Protein AF-A0A379TBU9-F1 (afdb_monomer_lite)

Radius of gyration: 17.36 Å; chains: 1; bounding box: 49×40×43 Å

Structure (mmCIF, N/CA/C/O backbone):
data_AF-A0A379TBU9-F1
#
_entry.id   AF-A0A379TBU9-F1
#
loop_
_atom_site.group_PDB
_atom_site.id
_atom_site.type_symbol
_atom_site.label_atom_id
_atom_site.label_alt_id
_atom_site.label_comp_id
_atom_site.label_asym_id
_atom_site.label_entity_id
_atom_site.label_seq_id
_atom_site.pdbx_PDB_ins_code
_atom_site.Cartn_x
_atom_site.Cartn_y
_atom_site.Cartn_z
_atom_site.occupancy
_atom_site.B_iso_or_equiv
_atom_site.auth_seq_id
_atom_site.auth_comp_id
_atom_site.auth_asym_id
_atom_site.auth_atom_id
_atom_site.pdbx_PDB_model_num
ATOM 1 N N . MET A 1 1 ? -0.593 14.645 18.122 1.00 51.34 1 MET A N 1
ATOM 2 C CA . MET A 1 1 ? -1.951 14.603 17.525 1.00 51.34 1 MET A CA 1
ATOM 3 C C . MET A 1 1 ? -2.885 13.636 18.249 1.00 51.34 1 MET A C 1
ATOM 5 O O . MET A 1 1 ? -3.994 14.054 18.540 1.00 51.34 1 MET A O 1
ATOM 9 N N . ALA A 1 2 ? -2.465 12.414 18.607 1.00 57.53 2 ALA A N 1
ATOM 10 C CA . ALA A 1 2 ? -3.324 11.457 19.327 1.00 57.53 2 ALA A CA 1
ATOM 11 C C . ALA A 1 2 ? -3.844 11.955 20.698 1.00 57.53 2 ALA A C 1
ATOM 13 O O . ALA A 1 2 ? -4.948 11.602 21.093 1.00 57.53 2 ALA A O 1
ATOM 14 N N . CYS A 1 3 ? -3.098 12.832 21.383 1.00 60.03 3 CYS A N 1
ATOM 15 C CA . CYS A 1 3 ? -3.487 13.391 22.688 1.00 60.03 3 CYS A CA 1
ATOM 16 C C . CYS A 1 3 ? -4.506 14.547 22.628 1.00 60.03 3 CYS A C 1
ATOM 18 O O . CYS A 1 3 ? -4.866 15.085 23.670 1.00 60.03 3 CYS A O 1
ATOM 20 N N . LEU A 1 4 ? -4.938 14.975 21.436 1.00 67.69 4 LEU A N 1
ATOM 21 C CA . LEU A 1 4 ? -5.969 16.009 21.282 1.00 67.69 4 LEU A CA 1
ATOM 22 C C . LEU A 1 4 ? -7.356 15.356 21.230 1.00 67.69 4 LEU A C 1
ATOM 24 O O . LEU A 1 4 ? -7.469 14.262 20.675 1.00 67.69 4 LEU A O 1
ATOM 28 N N . PRO A 1 5 ? -8.420 15.991 21.750 1.00 72.56 5 PRO A N 1
ATOM 29 C CA . PRO A 1 5 ? -9.768 15.440 21.661 1.00 72.56 5 PRO A CA 1
ATOM 30 C C . PRO A 1 5 ? -10.171 15.269 20.188 1.00 72.56 5 PRO A C 1
ATOM 32 O O . PRO A 1 5 ? -10.258 16.232 19.431 1.00 72.56 5 PRO A O 1
ATOM 35 N N . ASN A 1 6 ? -10.359 14.016 19.776 1.00 79.75 6 ASN A N 1
ATOM 36 C CA . ASN A 1 6 ? -10.743 13.609 18.424 1.00 79.75 6 ASN A CA 1
ATOM 37 C C . ASN A 1 6 ? -11.613 12.344 18.486 1.00 79.75 6 ASN A C 1
ATOM 39 O O . ASN A 1 6 ? -11.540 11.598 19.465 1.00 79.75 6 ASN A O 1
ATOM 43 N N . GLU A 1 7 ? -12.386 12.073 17.437 1.00 79.38 7 GLU A N 1
ATOM 44 C CA . GLU A 1 7 ? -13.196 10.849 17.294 1.00 79.38 7 GLU A CA 1
ATOM 45 C C . GLU A 1 7 ? -12.524 9.793 16.395 1.00 79.38 7 GLU A C 1
ATOM 47 O O . GLU A 1 7 ? -13.179 8.914 15.840 1.00 79.38 7 GLU A O 1
ATOM 52 N N . GLY A 1 8 ? -11.197 9.864 16.267 1.00 80.25 8 GLY A N 1
ATOM 53 C CA . GLY A 1 8 ? -10.396 9.008 15.399 1.00 80.25 8 GLY A CA 1
ATOM 54 C C . GLY A 1 8 ? -9.832 9.764 14.199 1.00 80.25 8 GLY A C 1
ATOM 55 O O . GLY A 1 8 ? -9.609 10.977 14.248 1.00 80.25 8 GLY A O 1
ATOM 56 N N . VAL A 1 9 ? -9.582 9.034 13.114 1.00 81.44 9 VAL A N 1
ATOM 57 C CA . VAL A 1 9 ? -8.949 9.560 11.900 1.00 81.44 9 VAL A CA 1
ATOM 58 C C . VAL A 1 9 ? -9.913 9.439 10.729 1.00 81.44 9 VAL A C 1
ATOM 60 O O . VAL A 1 9 ? -10.198 8.346 10.246 1.00 81.44 9 VAL A O 1
ATOM 63 N N . GLY A 1 10 ? -10.393 10.586 10.244 1.00 78.00 10 GLY A N 1
ATOM 64 C CA . GLY A 1 10 ? -11.309 10.642 9.103 1.00 78.00 10 GLY A CA 1
ATOM 65 C C . GLY A 1 10 ? -10.652 10.341 7.752 1.00 78.00 10 GLY A C 1
ATOM 66 O O . GLY A 1 10 ? -11.352 9.962 6.818 1.00 78.00 10 GLY A O 1
ATOM 67 N N . LEU A 1 11 ? -9.329 10.514 7.637 1.00 83.12 11 LEU A N 1
ATOM 68 C CA . LEU A 1 11 ? -8.578 10.185 6.426 1.00 83.12 11 LEU A CA 1
ATOM 69 C C . LEU A 1 11 ? -7.084 9.978 6.719 1.00 83.12 11 LEU A C 1
ATOM 71 O O . LEU A 1 11 ? -6.324 10.939 6.844 1.00 83.12 11 LEU A O 1
ATOM 75 N N . ALA A 1 12 ? -6.655 8.723 6.784 1.00 84.19 12 ALA A N 1
ATOM 76 C CA . ALA A 1 12 ? -5.253 8.331 6.771 1.00 84.19 12 ALA A CA 1
ATOM 77 C C . ALA A 1 12 ? -4.812 8.069 5.326 1.00 84.19 12 ALA A C 1
ATOM 79 O O . ALA A 1 12 ? -5.459 7.326 4.591 1.00 84.19 12 ALA A O 1
ATOM 80 N N . ARG A 1 13 ? -3.719 8.711 4.918 1.00 85.00 13 ARG A N 1
ATOM 81 C CA . ARG A 1 13 ? -3.183 8.671 3.554 1.00 85.00 13 ARG A CA 1
ATOM 82 C C . ARG A 1 13 ? -2.023 7.677 3.461 1.00 85.00 13 ARG A C 1
ATOM 84 O O . ARG A 1 13 ? -0.990 7.912 4.089 1.00 85.00 13 ARG A O 1
ATOM 91 N N . LEU A 1 14 ? -2.185 6.592 2.693 1.00 85.06 14 LEU A N 1
ATOM 92 C CA . LEU A 1 14 ? -1.133 5.580 2.481 1.00 85.06 14 LEU A CA 1
ATOM 93 C C . LEU A 1 14 ? 0.083 6.120 1.735 1.00 85.06 14 LEU A C 1
ATOM 95 O O . LEU A 1 14 ? 1.180 5.586 1.875 1.00 85.06 14 LEU A O 1
ATOM 99 N N . GLU A 1 15 ? -0.097 7.193 0.972 1.00 84.50 15 GLU A N 1
ATOM 100 C CA . GLU A 1 15 ? 0.939 7.780 0.130 1.00 84.50 15 GLU A CA 1
ATOM 101 C C . GLU A 1 15 ? 2.175 8.177 0.950 1.00 84.50 15 GLU A C 1
ATOM 103 O O . GLU A 1 15 ? 3.305 8.047 0.486 1.00 84.50 15 GLU A O 1
ATOM 108 N N . PHE A 1 16 ? 1.986 8.601 2.204 1.00 84.94 16 PHE A N 1
ATOM 109 C CA . PHE A 1 16 ? 3.104 8.922 3.090 1.00 84.94 16 PHE A CA 1
ATOM 110 C C . PHE A 1 16 ? 3.932 7.684 3.457 1.00 84.94 16 PHE A C 1
ATOM 112 O O . PHE A 1 16 ? 5.159 7.755 3.449 1.00 84.94 16 PHE A O 1
ATOM 119 N N . ILE A 1 17 ? 3.273 6.557 3.744 1.00 87.12 17 ILE A N 1
ATOM 120 C CA . ILE A 1 17 ? 3.940 5.296 4.097 1.00 87.12 17 ILE A CA 1
ATOM 121 C C . ILE A 1 17 ? 4.759 4.813 2.900 1.00 87.12 17 ILE A C 1
ATOM 123 O O . ILE A 1 17 ? 5.942 4.516 3.039 1.00 87.12 17 ILE A O 1
ATOM 127 N N . ILE A 1 18 ? 4.167 4.824 1.706 1.00 87.44 18 ILE A N 1
ATOM 128 C CA . ILE A 1 18 ? 4.850 4.381 0.488 1.00 87.44 18 ILE A CA 1
ATOM 129 C C . ILE A 1 18 ? 6.035 5.300 0.163 1.00 87.44 18 ILE A C 1
ATOM 131 O O . ILE A 1 18 ? 7.133 4.803 -0.046 1.00 87.44 18 ILE A O 1
ATOM 135 N N . ASN A 1 19 ? 5.872 6.626 0.204 1.00 86.06 19 ASN A N 1
ATOM 136 C CA . ASN A 1 19 ? 6.964 7.552 -0.124 1.00 86.06 19 ASN A CA 1
ATOM 137 C C . ASN A 1 19 ? 8.108 7.551 0.897 1.00 86.06 19 ASN A C 1
ATOM 139 O O . ASN A 1 19 ? 9.255 7.779 0.525 1.00 86.06 19 ASN A O 1
ATOM 143 N N . ARG A 1 20 ? 7.813 7.383 2.193 1.00 86.06 20 ARG A N 1
ATOM 144 C CA . ARG A 1 20 ? 8.815 7.554 3.261 1.00 86.06 20 ARG A CA 1
ATOM 145 C C . ARG A 1 20 ? 9.380 6.255 3.806 1.00 86.06 20 ARG A C 1
ATOM 147 O O . ARG A 1 20 ? 10.537 6.254 4.205 1.00 86.06 20 ARG A O 1
ATOM 154 N N . MET A 1 21 ? 8.578 5.196 3.879 1.00 86.56 21 MET A N 1
ATOM 155 C CA . MET A 1 21 ? 8.998 3.921 4.474 1.00 86.56 21 MET A CA 1
ATOM 156 C C . MET A 1 21 ? 9.416 2.898 3.420 1.00 86.56 21 MET A C 1
ATOM 158 O O . MET A 1 21 ? 10.243 2.044 3.719 1.00 86.56 21 MET A O 1
ATOM 162 N N . ILE A 1 22 ? 8.849 2.978 2.211 1.00 90.75 22 ILE A N 1
ATOM 163 C CA . ILE A 1 22 ? 9.101 2.003 1.143 1.00 90.75 22 ILE A CA 1
ATOM 164 C C . ILE A 1 22 ? 10.008 2.592 0.067 1.00 90.75 22 ILE A C 1
ATOM 166 O O . ILE A 1 22 ? 11.020 1.989 -0.240 1.00 90.75 22 ILE A O 1
ATOM 170 N N . GLY A 1 23 ? 9.664 3.742 -0.516 1.00 89.44 23 GLY A N 1
ATOM 171 C CA . GLY A 1 23 ? 10.488 4.471 -1.492 1.00 89.44 23 GLY A CA 1
ATOM 172 C C . GLY A 1 23 ? 10.697 3.789 -2.854 1.00 89.44 23 GLY A C 1
ATOM 173 O O . GLY A 1 23 ? 11.309 4.384 -3.737 1.00 89.44 23 GLY A O 1
ATOM 174 N N . VAL A 1 24 ? 10.172 2.578 -3.049 1.00 91.19 24 VAL A N 1
ATOM 175 C CA . VAL A 1 24 ? 10.338 1.759 -4.260 1.00 91.19 24 VAL A CA 1
ATOM 176 C C 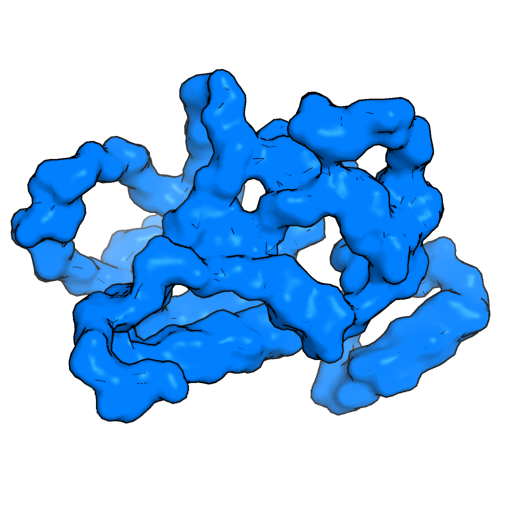. VAL A 1 24 ? 8.985 1.508 -4.921 1.00 91.19 24 VAL A C 1
ATOM 178 O O . VAL A 1 24 ? 7.969 1.315 -4.245 1.00 91.19 24 VAL A O 1
ATOM 181 N N . HIS A 1 25 ? 8.965 1.487 -6.254 1.00 91.75 25 HIS A N 1
ATOM 182 C CA . HIS A 1 25 ? 7.769 1.159 -7.017 1.00 91.75 25 HIS A CA 1
ATOM 183 C C . HIS A 1 25 ? 7.348 -0.312 -6.790 1.00 91.75 25 HIS A C 1
ATOM 185 O O . HIS A 1 25 ? 8.174 -1.213 -6.947 1.00 91.75 25 HIS A O 1
ATOM 191 N N . PRO A 1 26 ? 6.069 -0.617 -6.486 1.00 90.19 26 PRO A N 1
ATOM 192 C CA . PRO A 1 26 ? 5.645 -1.981 -6.149 1.00 90.19 26 PRO A CA 1
ATOM 193 C C . PRO A 1 26 ? 5.853 -2.987 -7.289 1.00 90.19 26 PRO A C 1
ATOM 195 O O . PRO A 1 26 ? 6.146 -4.147 -7.021 1.00 90.19 26 PRO A O 1
ATOM 198 N N . ARG A 1 27 ? 5.768 -2.563 -8.561 1.00 89.56 27 ARG A N 1
ATOM 199 C CA . ARG A 1 27 ? 6.120 -3.451 -9.687 1.00 89.56 27 ARG A CA 1
ATOM 200 C C . ARG A 1 27 ? 7.606 -3.777 -9.750 1.00 89.56 27 ARG A C 1
ATOM 202 O O . ARG A 1 27 ? 7.935 -4.906 -10.069 1.00 89.56 27 ARG A O 1
ATOM 209 N N . ALA A 1 28 ? 8.486 -2.837 -9.398 1.00 90.31 28 ALA A N 1
ATOM 210 C CA . ALA A 1 28 ? 9.923 -3.104 -9.371 1.00 90.31 28 ALA A CA 1
ATOM 211 C C . ALA A 1 28 ? 10.272 -4.172 -8.321 1.00 90.31 28 ALA A C 1
ATOM 213 O O . ALA A 1 28 ? 11.190 -4.955 -8.525 1.00 90.31 28 ALA A O 1
ATOM 214 N N . LEU A 1 29 ? 9.506 -4.235 -7.225 1.00 90.75 29 LEU A N 1
ATOM 215 C CA . LEU A 1 29 ? 9.632 -5.285 -6.210 1.00 90.75 29 LEU A CA 1
ATOM 216 C C . LEU A 1 29 ? 9.061 -6.631 -6.677 1.00 90.75 29 LEU A C 1
ATOM 218 O O . LEU A 1 29 ? 9.620 -7.671 -6.349 1.00 90.75 29 LEU A O 1
ATOM 222 N N . LEU A 1 30 ? 7.951 -6.630 -7.422 1.00 89.88 30 LEU A N 1
ATOM 223 C CA . LEU A 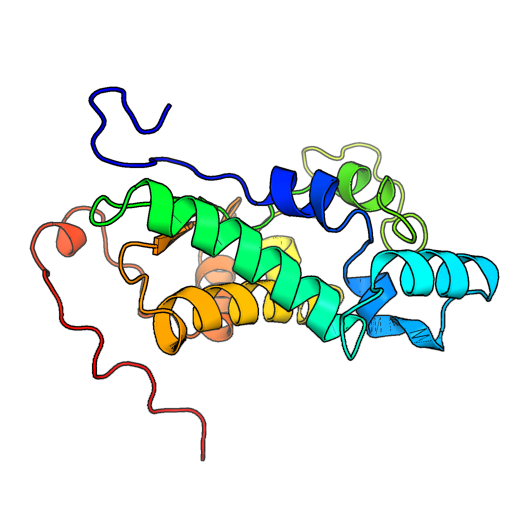1 30 ? 7.365 -7.860 -7.972 1.00 89.88 30 LEU A CA 1
ATOM 224 C C . LEU A 1 30 ? 8.239 -8.471 -9.073 1.00 89.88 30 LEU A C 1
ATOM 226 O O . LEU A 1 30 ? 8.399 -9.684 -9.123 1.00 89.88 30 LEU A O 1
ATOM 230 N N . GLU A 1 31 ? 8.823 -7.627 -9.918 1.00 91.06 31 GLU A N 1
ATOM 231 C CA . GLU A 1 31 ? 9.708 -8.004 -11.024 1.00 91.06 31 GLU A CA 1
ATOM 232 C C . GLU A 1 31 ? 11.187 -7.878 -10.607 1.00 91.06 31 GLU A C 1
ATOM 234 O O . GLU A 1 31 ? 12.038 -7.529 -11.421 1.00 91.06 31 GLU A O 1
ATOM 239 N N . PHE A 1 32 ? 11.510 -8.101 -9.326 1.00 90.56 32 PHE A N 1
ATOM 240 C CA . PHE A 1 32 ? 12.843 -7.846 -8.757 1.00 90.56 32 PHE A CA 1
ATOM 241 C C . PHE A 1 32 ? 13.979 -8.530 -9.538 1.00 90.56 32 PHE A C 1
ATOM 243 O O . PHE A 1 32 ? 15.009 -7.908 -9.812 1.00 90.56 32 PHE A O 1
ATOM 250 N N . ASP A 1 33 ? 13.773 -9.781 -9.952 1.00 90.00 33 ASP A N 1
ATOM 251 C CA . ASP A 1 33 ? 14.771 -10.561 -10.693 1.00 90.00 33 ASP A CA 1
ATOM 252 C C . ASP A 1 33 ? 15.032 -10.014 -12.111 1.00 90.00 33 ASP A C 1
ATOM 254 O O . ASP A 1 33 ? 16.125 -10.200 -12.643 1.00 90.00 33 ASP A O 1
ATOM 258 N N . ASP A 1 34 ? 14.081 -9.260 -12.678 1.00 90.75 34 ASP A N 1
ATOM 259 C CA . ASP A 1 34 ? 14.164 -8.629 -14.006 1.00 90.75 34 ASP A CA 1
ATOM 260 C C . ASP A 1 34 ? 14.692 -7.179 -13.963 1.00 90.75 34 ASP A C 1
ATOM 262 O O . ASP A 1 34 ? 14.715 -6.476 -14.987 1.00 90.75 34 ASP A O 1
ATOM 266 N N . GLN A 1 35 ? 15.071 -6.690 -12.777 1.00 90.56 35 GLN A N 1
ATOM 267 C CA . GLN A 1 35 ? 15.691 -5.376 -12.611 1.00 90.56 35 GLN A CA 1
ATOM 268 C C . GLN A 1 35 ? 17.191 -5.412 -12.923 1.00 90.56 35 GLN A C 1
ATOM 270 O O . GLN A 1 35 ? 17.847 -6.451 -12.862 1.00 90.56 35 GLN A O 1
ATOM 275 N N . ASP A 1 36 ? 17.755 -4.252 -13.248 1.00 92.00 36 ASP A N 1
ATOM 276 C CA . ASP A 1 36 ? 19.192 -4.097 -13.436 1.00 92.00 36 ASP A CA 1
ATOM 277 C C . ASP A 1 36 ? 19.960 -4.302 -12.122 1.00 92.00 36 ASP A C 1
ATOM 279 O O . ASP A 1 36 ? 19.443 -4.108 -11.021 1.00 92.00 36 ASP A O 1
ATOM 283 N N . ALA A 1 37 ? 21.233 -4.683 -12.233 1.00 92.31 37 ALA A N 1
ATOM 284 C CA . ALA A 1 37 ? 22.047 -5.019 -11.068 1.00 92.31 37 ALA A CA 1
ATOM 285 C C . ALA A 1 37 ? 22.203 -3.849 -10.077 1.00 92.31 37 ALA A C 1
ATOM 287 O O . ALA A 1 37 ? 22.330 -4.095 -8.878 1.00 92.31 37 ALA A O 1
ATOM 288 N N . ALA A 1 38 ? 22.192 -2.597 -10.552 1.00 91.81 38 ALA A N 1
ATOM 289 C CA . ALA A 1 38 ? 22.273 -1.431 -9.676 1.00 91.81 38 ALA A CA 1
ATOM 290 C C . ALA A 1 38 ? 20.979 -1.277 -8.865 1.00 91.81 38 ALA A C 1
ATOM 292 O O . ALA A 1 38 ? 21.034 -1.277 -7.636 1.00 91.81 38 ALA A O 1
ATOM 293 N N . LEU A 1 39 ? 19.821 -1.286 -9.532 1.00 90.75 39 LEU A N 1
ATOM 294 C CA . LEU A 1 39 ? 18.517 -1.228 -8.870 1.00 90.75 39 LEU A CA 1
ATOM 295 C C . LEU A 1 39 ? 18.275 -2.410 -7.922 1.00 90.75 39 LEU A C 1
ATOM 297 O O . LEU A 1 39 ? 17.747 -2.225 -6.826 1.00 90.75 39 LEU A O 1
ATOM 301 N N . GLN A 1 40 ? 18.693 -3.623 -8.294 1.00 92.06 40 GLN A N 1
ATOM 302 C CA . GLN A 1 40 ? 18.616 -4.777 -7.397 1.00 92.06 40 GLN A CA 1
ATOM 303 C C . GLN A 1 40 ? 19.415 -4.555 -6.112 1.00 92.06 40 GLN A C 1
ATOM 305 O O . GLN A 1 40 ? 18.959 -4.941 -5.037 1.00 92.06 40 GLN A O 1
ATOM 310 N N . ASN A 1 41 ? 20.602 -3.953 -6.203 1.00 93.00 41 ASN A N 1
ATOM 311 C CA . ASN A 1 41 ? 21.421 -3.664 -5.029 1.00 93.00 41 ASN A CA 1
ATOM 312 C C . ASN A 1 41 ? 20.774 -2.593 -4.146 1.00 93.00 41 ASN A C 1
ATOM 314 O O . ASN A 1 41 ? 20.696 -2.796 -2.936 1.00 93.00 41 ASN A O 1
ATOM 318 N N . ASP A 1 42 ? 20.234 -1.525 -4.737 1.00 92.00 42 ASP A N 1
ATOM 319 C CA . ASP A 1 42 ? 19.508 -0.489 -3.994 1.00 92.00 42 ASP A CA 1
ATOM 320 C C . ASP A 1 42 ? 18.302 -1.081 -3.252 1.00 92.00 42 ASP A C 1
ATOM 322 O O . ASP A 1 42 ? 18.130 -0.872 -2.049 1.00 92.00 42 ASP A O 1
ATOM 326 N N . ILE A 1 43 ? 17.500 -1.903 -3.937 1.00 91.12 43 ILE A N 1
ATOM 327 C CA . ILE A 1 43 ? 16.353 -2.584 -3.328 1.00 91.12 43 ILE A CA 1
ATOM 328 C C . ILE A 1 43 ? 16.814 -3.533 -2.215 1.00 91.12 43 ILE A C 1
ATOM 330 O O . ILE A 1 43 ? 16.218 -3.503 -1.140 1.00 91.12 43 ILE A O 1
ATOM 334 N N . ARG A 1 44 ? 17.874 -4.334 -2.425 1.00 92.00 44 ARG A N 1
ATOM 335 C CA . ARG A 1 44 ? 18.436 -5.246 -1.404 1.00 92.00 44 ARG A CA 1
ATOM 336 C C . ARG A 1 44 ? 18.847 -4.506 -0.139 1.00 92.00 44 ARG A C 1
ATOM 338 O O . ARG A 1 44 ? 18.576 -4.990 0.957 1.00 92.00 44 ARG A O 1
ATOM 345 N N . GLU A 1 45 ? 19.478 -3.346 -0.286 1.00 92.19 45 GLU A N 1
ATOM 346 C CA . GLU A 1 45 ? 19.860 -2.498 0.841 1.00 92.19 45 GLU A CA 1
ATOM 347 C C . GLU A 1 45 ? 18.631 -1.989 1.605 1.00 92.19 45 GLU A C 1
ATOM 349 O O . GLU A 1 45 ? 18.609 -2.037 2.837 1.00 92.19 45 GLU A O 1
ATOM 354 N N . MET A 1 46 ? 17.581 -1.571 0.893 1.00 89.12 46 MET A N 1
ATOM 355 C CA . MET A 1 46 ? 16.340 -1.077 1.498 1.00 89.12 46 MET A CA 1
ATOM 356 C C . MET A 1 46 ? 15.514 -2.175 2.180 1.00 89.12 46 MET A C 1
ATOM 358 O O . MET A 1 46 ? 14.915 -1.931 3.230 1.00 89.12 46 MET A O 1
ATOM 362 N N . MET A 1 47 ? 15.492 -3.384 1.614 1.00 92.31 47 MET A N 1
ATOM 363 C CA . MET A 1 47 ? 14.729 -4.519 2.144 1.00 92.31 47 MET A CA 1
ATOM 364 C C . MET A 1 47 ? 15.467 -5.319 3.225 1.00 92.31 47 MET A C 1
ATOM 366 O O . MET A 1 47 ? 14.986 -6.376 3.632 1.00 92.31 47 MET A O 1
ATOM 370 N N . LYS A 1 48 ? 16.627 -4.852 3.706 1.00 91.56 48 LYS A N 1
ATOM 371 C CA . LYS A 1 48 ? 17.362 -5.518 4.791 1.00 91.56 48 LYS A CA 1
ATOM 372 C C . LYS A 1 48 ? 16.446 -5.799 5.985 1.00 91.56 48 LYS A C 1
ATOM 374 O O . LYS A 1 48 ? 15.805 -4.895 6.518 1.00 91.56 48 LYS A O 1
ATOM 379 N N . GLY A 1 49 ? 16.425 -7.059 6.417 1.00 89.88 49 GLY A N 1
ATOM 380 C CA . GLY A 1 49 ? 15.559 -7.538 7.500 1.00 89.88 49 GLY A CA 1
ATOM 381 C C . GLY A 1 49 ? 14.2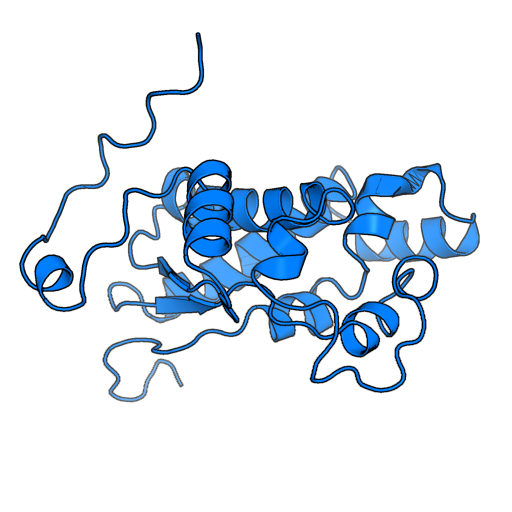13 -8.110 7.044 1.00 89.88 49 GLY A C 1
ATOM 382 O O . GLY A 1 49 ? 13.437 -8.521 7.899 1.00 89.88 49 GLY A O 1
ATOM 383 N N . PHE A 1 50 ? 13.950 -8.168 5.736 1.00 91.38 50 PHE A N 1
ATOM 384 C CA . PHE A 1 50 ? 12.780 -8.829 5.158 1.00 91.38 50 PHE A CA 1
ATOM 385 C C . PHE A 1 50 ? 13.198 -9.997 4.261 1.00 91.38 50 PHE A C 1
ATOM 387 O O . PHE A 1 50 ? 14.200 -9.921 3.552 1.00 91.38 50 PHE A O 1
ATOM 394 N N . ASP A 1 51 ? 12.394 -11.061 4.260 1.00 89.12 51 ASP A N 1
ATOM 395 C CA . ASP A 1 51 ? 12.713 -12.310 3.554 1.00 89.12 51 ASP A CA 1
ATOM 396 C C . ASP A 1 51 ? 12.559 -12.209 2.029 1.00 89.12 51 ASP A C 1
ATOM 398 O O . ASP A 1 51 ? 13.167 -12.971 1.280 1.00 89.12 51 ASP A O 1
ATOM 402 N N . SER A 1 52 ? 11.728 -11.282 1.545 1.00 92.12 52 SER A N 1
ATOM 403 C CA . SER A 1 52 ? 11.491 -11.081 0.112 1.00 92.12 52 SER A CA 1
ATOM 404 C C . SER A 1 52 ? 11.098 -9.633 -0.210 1.00 92.12 52 SER A C 1
ATOM 406 O O . SER A 1 52 ? 10.581 -8.937 0.667 1.00 92.12 52 SER A O 1
ATOM 408 N N . PRO A 1 53 ? 11.272 -9.170 -1.466 1.00 91.50 53 PRO A N 1
ATOM 409 C CA . PRO A 1 53 ? 10.816 -7.843 -1.897 1.00 91.50 53 PRO A CA 1
ATOM 410 C C . PRO A 1 53 ? 9.311 -7.625 -1.679 1.00 91.50 53 PRO A C 1
ATOM 412 O O . PRO A 1 53 ? 8.869 -6.533 -1.318 1.00 91.50 53 PRO A O 1
ATOM 415 N N . ARG A 1 54 ? 8.515 -8.690 -1.847 1.00 91.94 54 ARG A N 1
ATOM 416 C CA . ARG A 1 54 ? 7.080 -8.688 -1.545 1.00 91.94 54 ARG A CA 1
ATOM 417 C C . ARG A 1 54 ? 6.821 -8.476 -0.055 1.00 91.94 54 ARG A C 1
ATOM 419 O O . ARG A 1 54 ? 6.019 -7.613 0.300 1.00 91.94 54 ARG A O 1
ATOM 426 N N . GLU A 1 55 ? 7.497 -9.243 0.800 1.00 92.81 55 GLU A N 1
ATOM 427 C CA . GLU A 1 55 ? 7.337 -9.145 2.255 1.00 92.81 55 GLU A CA 1
ATOM 428 C C . GLU A 1 55 ? 7.818 -7.793 2.783 1.00 92.81 55 GLU A C 1
ATOM 430 O O . GLU A 1 55 ? 7.197 -7.230 3.677 1.00 92.81 55 GLU A O 1
ATOM 435 N N . PHE A 1 56 ? 8.852 -7.209 2.176 1.00 93.81 56 PHE A N 1
ATOM 436 C CA . PHE A 1 56 ? 9.264 -5.837 2.457 1.00 93.81 56 PHE A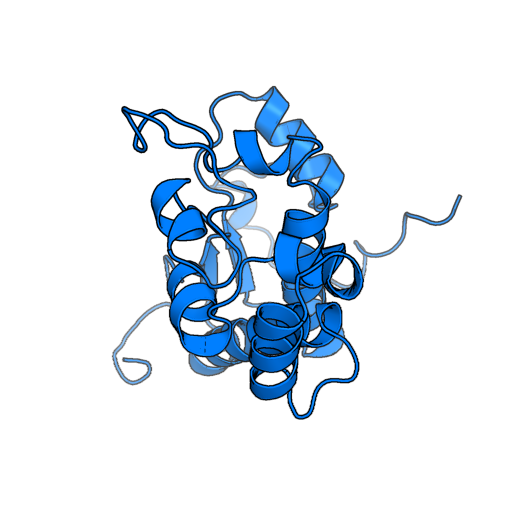 CA 1
ATOM 437 C C . PHE A 1 56 ? 8.122 -4.840 2.233 1.00 93.81 56 PHE A C 1
ATOM 439 O O . PHE A 1 56 ? 7.810 -4.046 3.121 1.00 93.81 56 PHE A O 1
ATOM 446 N N . TYR A 1 57 ? 7.448 -4.906 1.082 1.00 93.56 57 TYR A N 1
ATOM 447 C CA . TYR A 1 57 ? 6.340 -4.001 0.780 1.00 93.56 57 TYR A CA 1
ATOM 448 C C . TYR A 1 57 ? 5.150 -4.202 1.728 1.00 93.56 57 TYR A C 1
ATOM 450 O O . TYR A 1 57 ? 4.664 -3.251 2.347 1.00 93.56 57 TYR A O 1
ATOM 458 N N . VAL A 1 58 ? 4.689 -5.449 1.865 1.00 92.88 58 VAL A N 1
ATOM 459 C CA . VAL A 1 58 ? 3.527 -5.804 2.693 1.00 92.88 58 VAL A CA 1
ATOM 460 C C . VAL A 1 58 ? 3.810 -5.534 4.169 1.00 92.88 58 VAL A C 1
ATOM 462 O O . VAL A 1 58 ? 2.967 -4.955 4.855 1.00 92.88 58 VAL A O 1
ATOM 465 N N . GLY A 1 59 ? 4.994 -5.898 4.657 1.00 93.75 59 GLY A N 1
ATOM 466 C CA . GLY A 1 59 ? 5.427 -5.699 6.035 1.00 93.75 59 GLY A CA 1
ATOM 467 C C . GLY A 1 59 ? 5.500 -4.221 6.404 1.00 93.75 59 GLY A C 1
ATOM 468 O O . GLY A 1 59 ? 4.865 -3.805 7.371 1.00 93.75 59 GLY A O 1
ATOM 469 N N . ARG A 1 60 ? 6.157 -3.387 5.586 1.00 93.56 60 ARG A N 1
ATOM 470 C CA . ARG A 1 60 ? 6.221 -1.932 5.822 1.00 93.56 60 ARG A CA 1
ATOM 471 C C . ARG A 1 60 ? 4.853 -1.256 5.782 1.00 93.56 60 ARG A C 1
ATOM 473 O O . ARG A 1 60 ? 4.577 -0.387 6.612 1.00 93.56 60 ARG A O 1
ATOM 480 N N . LEU A 1 61 ? 3.977 -1.655 4.856 1.00 92.06 61 LEU A N 1
ATOM 481 C CA . LEU A 1 61 ? 2.594 -1.168 4.844 1.00 92.06 61 LEU A CA 1
ATOM 482 C C . LEU A 1 61 ? 1.839 -1.589 6.106 1.00 92.06 61 LEU A C 1
ATOM 484 O O . LEU A 1 61 ? 1.159 -0.762 6.712 1.00 92.06 61 LEU A O 1
ATOM 488 N N . THR A 1 62 ? 1.979 -2.851 6.512 1.00 93.25 62 THR A N 1
ATOM 489 C CA . THR A 1 62 ? 1.357 -3.400 7.724 1.00 93.25 62 THR A CA 1
ATOM 490 C C . THR A 1 62 ? 1.808 -2.609 8.950 1.00 93.25 62 THR A C 1
ATOM 492 O O . THR A 1 62 ? 0.961 -2.137 9.701 1.00 93.25 62 THR A O 1
ATOM 495 N N . GLU A 1 63 ? 3.112 -2.371 9.113 1.00 92.31 63 GLU A N 1
ATOM 496 C CA . GLU A 1 63 ? 3.681 -1.566 10.202 1.00 92.31 63 GLU A CA 1
ATOM 497 C C . GLU A 1 63 ? 3.097 -0.148 10.235 1.00 92.31 63 GLU A C 1
ATOM 499 O O . GLU A 1 63 ? 2.644 0.321 11.284 1.00 92.31 63 GLU A O 1
ATOM 504 N N . GLY A 1 64 ? 3.075 0.537 9.089 1.00 91.31 64 GLY A N 1
ATOM 505 C CA . GLY A 1 64 ? 2.572 1.906 8.996 1.00 91.31 64 GLY A CA 1
ATOM 506 C C . GLY A 1 64 ? 1.076 2.006 9.306 1.00 91.31 64 GLY A C 1
ATOM 507 O O . GLY A 1 64 ? 0.651 2.867 10.081 1.00 91.31 64 GLY A O 1
ATOM 508 N N . ILE A 1 65 ? 0.271 1.097 8.751 1.00 90.38 65 ILE A N 1
ATOM 509 C CA . ILE A 1 65 ? -1.180 1.050 8.971 1.00 90.38 65 ILE A CA 1
ATOM 510 C C . ILE A 1 65 ? -1.495 0.643 10.415 1.00 90.38 65 ILE A C 1
ATOM 512 O O . ILE A 1 65 ? -2.347 1.267 11.047 1.00 90.38 65 ILE A O 1
ATOM 516 N N . ALA A 1 66 ? -0.790 -0.346 10.967 1.00 91.94 66 ALA A N 1
ATOM 517 C CA . ALA A 1 66 ? -0.971 -0.789 12.344 1.00 91.94 66 ALA A CA 1
ATOM 518 C C . ALA A 1 66 ? -0.595 0.299 13.349 1.00 91.94 66 ALA A C 1
ATOM 520 O O . ALA A 1 66 ? -1.333 0.523 14.304 1.00 91.94 66 ALA A O 1
ATOM 521 N N . THR A 1 67 ? 0.497 1.029 13.111 1.00 91.44 67 THR A N 1
ATOM 522 C CA . THR A 1 67 ? 0.902 2.158 13.962 1.00 91.44 67 THR A CA 1
ATOM 523 C C . THR A 1 67 ? -0.193 3.222 14.013 1.00 91.44 67 THR A C 1
ATOM 525 O O . THR A 1 67 ? -0.543 3.710 15.089 1.00 91.44 67 THR A O 1
ATOM 528 N N . LEU A 1 68 ? -0.787 3.552 12.860 1.00 87.75 68 LEU A N 1
ATOM 529 C CA . LEU A 1 68 ? -1.909 4.490 12.788 1.00 87.75 68 LEU A CA 1
ATOM 530 C C . LEU A 1 68 ? -3.167 3.933 13.468 1.00 87.75 68 LEU A C 1
ATOM 532 O O . LEU A 1 68 ? -3.811 4.650 14.230 1.00 87.75 68 LEU A O 1
ATOM 536 N N . GLY A 1 69 ? -3.511 2.668 13.226 1.00 87.75 69 GLY A N 1
ATOM 537 C CA . GLY A 1 69 ? -4.675 2.015 13.826 1.00 87.75 69 GLY A CA 1
ATOM 538 C C . GLY A 1 69 ? -4.588 1.921 15.350 1.00 87.75 69 GLY A C 1
ATOM 539 O O . GLY A 1 69 ? -5.549 2.258 16.043 1.00 87.75 69 GLY A O 1
ATOM 540 N N . ALA A 1 70 ? -3.424 1.529 15.869 1.00 89.75 70 ALA A N 1
ATOM 541 C CA . ALA A 1 70 ? -3.160 1.377 17.295 1.00 89.75 70 ALA A CA 1
ATOM 542 C C . ALA A 1 70 ? -3.146 2.724 18.031 1.00 89.75 70 ALA A C 1
ATOM 544 O O . ALA A 1 70 ? -3.699 2.828 19.123 1.00 89.75 70 ALA A O 1
ATOM 545 N N . ALA A 1 71 ? -2.584 3.776 17.424 1.00 88.00 71 ALA A N 1
ATOM 546 C CA . ALA A 1 71 ? -2.497 5.101 18.044 1.00 88.00 71 ALA A CA 1
ATOM 547 C C . ALA A 1 71 ? -3.865 5.729 18.364 1.00 88.00 71 ALA A C 1
ATOM 549 O O . ALA A 1 71 ? -3.959 6.583 19.246 1.00 88.00 71 ALA A O 1
ATOM 550 N N . PHE A 1 72 ? -4.915 5.325 17.647 1.00 85.69 72 PHE A N 1
ATOM 551 C CA . PHE A 1 72 ? -6.274 5.827 17.838 1.00 85.69 72 PHE A CA 1
ATOM 552 C C . PHE A 1 72 ? -7.242 4.755 18.339 1.00 85.69 72 PHE A C 1
ATOM 554 O O . PHE A 1 72 ? -8.428 5.041 18.456 1.00 85.69 72 PHE A O 1
ATOM 561 N N . TYR A 1 73 ? -6.775 3.549 18.669 1.00 86.25 73 TYR A N 1
ATOM 562 C CA . TYR A 1 73 ? -7.639 2.469 19.139 1.00 86.25 73 TYR A CA 1
ATOM 563 C C . TYR A 1 73 ? -8.385 2.863 20.434 1.00 86.25 73 TYR A C 1
ATOM 565 O O . TYR A 1 73 ? -7.772 3.445 21.331 1.00 86.25 73 TYR A O 1
ATOM 573 N N . PRO A 1 74 ? -9.697 2.571 20.574 1.00 87.94 74 PRO A N 1
ATOM 574 C CA . PRO A 1 74 ? -10.585 1.848 19.649 1.00 87.94 74 PRO A CA 1
ATOM 575 C C . PRO A 1 74 ? -11.331 2.748 18.641 1.00 87.94 74 PRO A C 1
ATOM 577 O O . PRO A 1 74 ? -12.267 2.301 17.982 1.00 87.94 74 PRO A O 1
ATOM 580 N N . LYS A 1 75 ? -10.968 4.029 18.524 1.00 87.69 75 LYS A N 1
ATOM 581 C CA . LYS A 1 75 ? -11.622 4.981 17.617 1.00 87.69 75 LYS A CA 1
ATOM 582 C C . LYS A 1 75 ? -11.351 4.621 16.161 1.00 87.69 75 LYS A C 1
ATOM 584 O O . LYS A 1 75 ? -10.314 4.052 15.816 1.00 87.69 75 LYS A O 1
ATOM 589 N N . ARG A 1 76 ? -12.298 4.986 15.301 1.00 87.44 76 ARG A N 1
ATOM 590 C CA . ARG A 1 76 ? -12.308 4.602 13.888 1.00 87.44 76 ARG A CA 1
ATOM 591 C C . ARG A 1 76 ? -11.175 5.278 13.116 1.00 87.44 76 ARG A C 1
ATOM 593 O O . ARG A 1 76 ? -10.945 6.479 13.267 1.00 87.44 76 ARG A O 1
ATOM 600 N N . VAL A 1 77 ? -10.492 4.518 12.264 1.00 87.81 77 VAL A N 1
ATOM 601 C CA . VAL A 1 77 ? -9.407 5.004 11.402 1.00 87.81 77 VAL A CA 1
ATOM 602 C C . VAL A 1 77 ? -9.728 4.629 9.963 1.00 87.81 77 VAL A C 1
ATOM 604 O O . VAL A 1 77 ? -9.674 3.461 9.590 1.00 87.81 77 VAL A O 1
ATOM 607 N N . ILE A 1 78 ? -10.061 5.625 9.144 1.00 86.81 78 ILE A N 1
ATOM 608 C CA . ILE A 1 78 ? -10.354 5.418 7.725 1.00 86.81 78 ILE A CA 1
ATOM 609 C C . ILE A 1 78 ? -9.060 5.566 6.935 1.00 86.81 78 ILE A C 1
ATOM 611 O O . ILE A 1 78 ? -8.513 6.660 6.807 1.00 86.81 78 ILE A O 1
ATOM 615 N N . VAL A 1 79 ? -8.585 4.460 6.386 1.00 86.00 79 VAL A N 1
ATOM 616 C CA . VAL A 1 79 ? -7.360 4.352 5.607 1.00 86.00 79 VAL A CA 1
ATOM 617 C C . VAL A 1 79 ? -7.700 4.401 4.125 1.00 86.00 79 VAL A C 1
ATOM 619 O O . VAL A 1 79 ? -8.357 3.513 3.586 1.00 86.00 79 VAL A O 1
ATOM 622 N N . ARG A 1 80 ? -7.256 5.454 3.443 1.00 87.88 80 ARG A N 1
ATOM 623 C CA . ARG A 1 80 ? -7.398 5.571 1.995 1.00 87.88 80 ARG A CA 1
ATOM 624 C C . ARG A 1 80 ? -6.261 4.825 1.311 1.00 87.88 80 ARG A C 1
ATOM 626 O O . ARG A 1 80 ? -5.100 5.103 1.604 1.00 87.88 80 ARG A O 1
ATOM 633 N N . LEU A 1 81 ? -6.611 3.917 0.400 1.00 83.00 81 LEU A N 1
ATOM 634 C CA . LEU A 1 81 ? -5.640 3.218 -0.448 1.00 83.00 81 LEU A CA 1
ATOM 635 C C . LEU A 1 81 ? -4.902 4.191 -1.376 1.00 83.00 81 LEU A C 1
ATOM 637 O O . LEU A 1 81 ? -5.297 5.354 -1.497 1.00 83.00 81 LEU A O 1
ATOM 641 N N . SER A 1 82 ? -3.826 3.721 -2.007 1.00 77.62 82 SER A N 1
ATOM 642 C CA . SER A 1 82 ? -2.931 4.559 -2.811 1.00 77.62 82 SER A CA 1
ATOM 643 C C . SER A 1 82 ? -3.662 5.354 -3.914 1.00 77.62 82 SER A C 1
ATOM 645 O O . SER A 1 82 ? -4.123 4.807 -4.914 1.00 77.62 82 SER A O 1
ATOM 647 N N . ASP A 1 83 ? -3.761 6.679 -3.769 1.00 78.19 83 ASP A N 1
ATOM 648 C CA . ASP A 1 83 ? -4.274 7.589 -4.811 1.00 78.19 83 ASP A CA 1
ATOM 649 C C . ASP A 1 83 ? -3.130 8.328 -5.517 1.00 78.19 83 ASP A C 1
ATOM 651 O O . ASP A 1 83 ? -3.211 9.525 -5.807 1.00 78.19 83 ASP A O 1
ATOM 655 N N . PHE A 1 84 ? -2.030 7.618 -5.746 1.00 75.69 84 PHE A N 1
ATOM 656 C CA . PHE A 1 84 ? -0.884 8.177 -6.438 1.00 75.69 84 PHE A CA 1
ATOM 657 C C . PHE A 1 84 ? -1.197 8.442 -7.905 1.00 75.69 84 PHE A C 1
ATOM 659 O O . PHE A 1 84 ? -1.853 7.655 -8.597 1.00 75.69 84 PHE A O 1
ATOM 666 N N . LYS A 1 85 ? -0.678 9.567 -8.379 1.00 75.56 85 LYS A N 1
ATOM 667 C CA . LYS A 1 85 ? -0.603 9.891 -9.798 1.00 75.56 85 LYS A CA 1
ATOM 668 C C . LYS A 1 85 ? 0.595 9.180 -10.429 1.00 75.56 85 LYS A C 1
ATOM 670 O O . LYS A 1 85 ? 1.575 8.881 -9.749 1.00 75.56 85 LYS A O 1
ATOM 675 N N . SER A 1 86 ? 0.548 8.985 -11.743 1.00 75.75 86 SER A N 1
ATOM 676 C CA . SER A 1 86 ? 1.611 8.327 -12.514 1.00 75.75 86 SER A CA 1
ATOM 677 C C . SER A 1 86 ? 2.984 8.982 -12.292 1.00 75.75 86 SER A C 1
ATOM 679 O O . SER A 1 86 ? 3.980 8.299 -12.097 1.00 75.75 86 SER A O 1
ATOM 681 N N . ASN A 1 87 ? 3.037 10.316 -12.189 1.00 78.44 87 ASN A N 1
ATOM 682 C CA . ASN A 1 87 ? 4.276 11.047 -11.904 1.00 78.44 87 ASN A CA 1
ATOM 683 C C . ASN A 1 87 ? 4.821 10.817 -10.483 1.00 78.44 87 ASN A C 1
ATOM 685 O O . ASN A 1 87 ? 6.028 10.857 -10.273 1.00 78.44 87 ASN A O 1
ATOM 689 N N . GLU A 1 88 ? 3.953 10.589 -9.497 1.00 81.44 88 GLU A N 1
ATOM 690 C CA . GLU A 1 88 ? 4.383 10.282 -8.130 1.00 81.44 88 GLU A CA 1
ATOM 691 C C . GLU A 1 88 ? 4.959 8.866 -8.048 1.00 81.44 88 GLU A C 1
ATOM 693 O O . GLU A 1 88 ? 5.973 8.670 -7.387 1.00 81.44 88 GLU A O 1
ATOM 698 N N . TYR A 1 89 ? 4.373 7.908 -8.775 1.00 83.12 89 TYR A N 1
ATOM 699 C CA . TYR A 1 89 ? 4.943 6.569 -8.922 1.00 83.12 89 TYR A CA 1
ATOM 700 C C . TYR A 1 89 ? 6.252 6.571 -9.720 1.00 83.12 89 TYR A C 1
ATOM 702 O O . TYR A 1 89 ? 7.169 5.845 -9.346 1.00 83.12 89 TYR A O 1
ATOM 710 N N . ALA A 1 90 ? 6.365 7.401 -10.762 1.00 84.75 90 ALA A N 1
ATOM 711 C CA . ALA A 1 90 ? 7.584 7.534 -11.562 1.00 84.75 90 ALA A CA 1
ATOM 712 C C . ALA A 1 90 ? 8.778 8.022 -10.726 1.00 84.75 90 ALA A C 1
ATOM 714 O O . ALA A 1 90 ? 9.899 7.581 -10.946 1.00 84.75 90 ALA A O 1
ATOM 715 N N . ASN A 1 91 ? 8.522 8.881 -9.732 1.00 86.25 91 ASN A N 1
ATOM 716 C CA . ASN A 1 91 ? 9.543 9.398 -8.817 1.00 86.25 91 ASN A CA 1
ATOM 717 C C . ASN A 1 91 ? 10.026 8.375 -7.771 1.00 86.25 91 ASN A C 1
ATOM 719 O O . ASN A 1 91 ? 10.967 8.669 -7.033 1.00 86.25 91 ASN A O 1
ATOM 723 N N . LEU A 1 92 ? 9.378 7.211 -7.647 1.00 88.19 92 LEU A N 1
ATOM 724 C CA . LEU A 1 92 ? 9.871 6.132 -6.790 1.00 88.19 92 LEU A CA 1
ATOM 725 C C . LEU A 1 92 ? 11.030 5.404 -7.470 1.00 88.19 92 LEU A C 1
ATOM 727 O O . LEU A 1 92 ? 11.126 5.347 -8.696 1.00 88.19 92 LEU A O 1
ATOM 731 N N . ILE A 1 93 ? 11.879 4.771 -6.664 1.00 88.06 93 ILE A N 1
ATOM 732 C CA . ILE A 1 93 ? 12.981 3.948 -7.164 1.00 88.06 93 ILE A CA 1
ATOM 733 C C . ILE A 1 93 ? 12.409 2.829 -8.055 1.00 88.06 93 ILE A C 1
ATOM 735 O O . ILE A 1 93 ? 11.501 2.096 -7.647 1.00 88.06 93 ILE A O 1
ATOM 739 N N . GLY A 1 94 ? 12.900 2.745 -9.296 1.00 85.69 94 GLY A N 1
ATOM 740 C CA . GLY A 1 94 ? 12.413 1.814 -10.321 1.00 85.69 94 GLY A CA 1
ATOM 741 C C . GLY A 1 94 ? 11.073 2.190 -10.973 1.00 85.69 94 GLY A C 1
ATOM 742 O O . GLY A 1 94 ? 10.519 1.376 -11.705 1.00 85.69 94 GLY A O 1
ATOM 743 N N . GLY A 1 95 ? 10.526 3.384 -10.715 1.00 84.94 95 GLY A N 1
ATOM 744 C CA . GLY A 1 95 ? 9.217 3.822 -11.211 1.00 84.94 95 GLY A CA 1
ATOM 745 C C . GLY A 1 95 ? 9.176 4.200 -12.695 1.00 84.94 95 GLY A C 1
ATOM 746 O O . GLY A 1 95 ? 8.202 3.879 -13.375 1.00 84.94 95 GLY A O 1
ATOM 747 N N . GLU A 1 96 ? 10.236 4.823 -13.221 1.00 83.00 96 GLU A N 1
ATOM 748 C CA . GLU A 1 96 ? 10.285 5.339 -14.604 1.00 83.00 96 GLU A CA 1
ATOM 749 C C . GLU A 1 96 ? 10.008 4.270 -15.675 1.00 83.00 96 GLU A C 1
ATOM 751 O O . GLU A 1 96 ? 9.412 4.561 -16.709 1.00 83.00 96 GLU A O 1
ATOM 756 N N . ARG A 1 97 ? 10.385 3.010 -15.420 1.00 81.38 97 ARG A N 1
ATOM 757 C CA . ARG A 1 97 ? 10.157 1.888 -16.348 1.00 81.38 97 ARG A CA 1
ATOM 758 C C . ARG A 1 97 ? 8.678 1.513 -16.483 1.00 81.38 97 ARG A C 1
ATOM 760 O O . ARG A 1 97 ? 8.279 0.967 -17.510 1.00 81.38 97 ARG A O 1
ATOM 767 N N . TYR A 1 98 ? 7.877 1.766 -15.449 1.00 82.62 98 TYR A N 1
ATOM 768 C CA . TYR A 1 98 ? 6.483 1.320 -15.372 1.00 82.62 98 TYR A CA 1
ATOM 769 C C . TYR A 1 98 ? 5.475 2.436 -15.622 1.00 82.62 98 TYR A C 1
ATOM 771 O O . TYR A 1 98 ? 4.343 2.146 -16.011 1.00 82.62 98 TYR A O 1
ATOM 779 N N . GLU A 1 99 ? 5.881 3.688 -15.423 1.00 82.81 99 GLU A N 1
ATOM 780 C CA . GLU A 1 99 ? 5.012 4.853 -15.539 1.00 82.81 99 GLU A CA 1
ATOM 781 C C . GLU A 1 99 ? 5.366 5.671 -16.786 1.00 82.81 99 GLU A C 1
ATOM 783 O O . GLU A 1 99 ? 6.317 6.455 -16.759 1.00 82.81 99 GLU A O 1
ATOM 788 N N . PRO A 1 100 ? 4.613 5.526 -17.894 1.00 75.75 100 PRO A N 1
ATOM 789 C CA . PRO A 1 100 ? 4.839 6.351 -19.070 1.00 75.75 100 PRO A CA 1
ATOM 790 C C . PRO A 1 100 ? 4.562 7.827 -18.757 1.00 75.75 100 PRO A C 1
ATOM 792 O O . PRO A 1 100 ? 3.683 8.165 -17.960 1.00 75.75 100 PRO A O 1
ATOM 795 N N . HIS A 1 101 ? 5.290 8.721 -19.428 1.00 71.62 101 HIS A N 1
ATOM 796 C CA . HIS A 1 101 ? 5.095 10.158 -19.271 1.00 71.62 101 HIS A CA 1
ATOM 797 C C . HIS A 1 101 ? 3.718 10.584 -19.815 1.00 71.62 101 HIS A C 1
ATOM 799 O O . HIS A 1 101 ? 3.480 10.575 -21.023 1.00 71.62 101 HIS A O 1
ATOM 805 N N . GLU A 1 102 ? 2.811 10.985 -18.924 1.00 66.25 102 GLU A N 1
ATOM 806 C CA . GLU A 1 102 ? 1.501 11.546 -19.270 1.00 66.25 102 GLU A CA 1
ATOM 807 C C . GLU A 1 102 ? 1.544 13.082 -19.223 1.00 66.25 102 GLU A C 1
ATOM 809 O O . GLU A 1 102 ? 1.962 13.657 -18.219 1.00 66.25 102 GLU A O 1
ATOM 814 N N . GLU A 1 103 ? 1.030 13.766 -20.255 1.00 63.47 103 GLU A N 1
ATOM 815 C CA . GLU A 1 103 ? 0.960 15.241 -20.252 1.00 63.47 103 GLU A CA 1
ATOM 816 C C . GLU A 1 103 ? 0.051 15.804 -19.146 1.00 63.47 103 GLU A C 1
ATOM 818 O O . GLU A 1 103 ? 0.293 16.899 -18.644 1.00 63.47 103 GLU A O 1
ATOM 823 N N . ASN A 1 104 ? -0.989 15.062 -18.732 1.00 64.88 104 ASN A N 1
ATOM 824 C CA . ASN A 1 104 ? -1.943 15.498 -17.706 1.00 64.88 104 ASN A CA 1
ATOM 825 C C . ASN A 1 104 ? -2.147 14.451 -16.588 1.00 64.88 104 ASN A C 1
ATOM 827 O O . ASN A 1 104 ? -3.173 13.757 -16.561 1.00 64.88 104 ASN A O 1
ATOM 831 N N . PRO A 1 105 ? -1.253 14.408 -15.579 1.00 59.88 105 PRO A N 1
ATOM 832 C CA . PRO A 1 105 ? -1.308 13.451 -14.461 1.00 59.88 105 PRO A CA 1
ATOM 833 C C . PRO A 1 105 ? -2.588 13.523 -13.608 1.00 59.88 105 PRO A C 1
ATOM 835 O O . PRO A 1 105 ? -2.907 12.611 -12.848 1.00 59.88 105 PRO A O 1
ATOM 838 N N . MET A 1 106 ? -3.339 14.627 -13.692 1.00 57.06 106 MET A N 1
ATOM 839 C CA . MET A 1 106 ? -4.582 14.815 -12.935 1.00 57.06 106 MET A CA 1
ATOM 840 C C . MET A 1 106 ? -5.775 14.039 -13.516 1.00 57.06 106 MET A C 1
ATOM 842 O O . MET A 1 106 ? -6.658 13.656 -12.747 1.00 57.06 106 MET A O 1
ATOM 846 N N . LEU A 1 107 ? -5.795 13.788 -14.831 1.00 57.78 107 LEU A N 1
ATOM 847 C CA . LEU A 1 107 ? -6.861 13.050 -15.533 1.00 57.78 107 LEU A CA 1
ATOM 848 C C . LEU A 1 107 ? -6.467 11.607 -15.887 1.00 57.78 107 LEU A C 1
ATOM 850 O O . LEU A 1 107 ? -7.347 10.795 -16.198 1.00 57.78 107 LEU A O 1
ATOM 854 N N . GLY A 1 108 ? -5.172 11.304 -15.804 1.00 60.62 108 GLY A N 1
ATOM 855 C CA . GLY A 1 108 ? -4.565 10.041 -16.208 1.00 60.62 108 GLY A CA 1
ATOM 856 C C . GLY A 1 108 ? -4.861 8.841 -15.305 1.00 60.62 108 GLY A C 1
ATOM 857 O O . GLY A 1 108 ? -5.921 8.728 -14.669 1.00 60.62 108 GLY A O 1
ATOM 858 N N . PHE A 1 109 ? -3.917 7.905 -15.291 1.00 63.16 109 PHE A N 1
ATOM 859 C CA . PHE A 1 109 ? -4.064 6.558 -14.745 1.00 63.16 109 PHE A CA 1
ATOM 860 C C . PHE A 1 109 ? -3.957 6.495 -13.204 1.00 63.16 109 PHE A C 1
ATOM 862 O O . PHE A 1 109 ? -2.908 6.194 -12.635 1.00 63.16 109 PHE A O 1
ATOM 869 N N . ARG A 1 110 ? -5.072 6.763 -12.503 1.00 67.50 110 ARG A N 1
ATOM 870 C CA . ARG A 1 110 ? -5.139 6.792 -11.023 1.00 67.50 110 ARG A CA 1
ATOM 871 C C . ARG A 1 110 ? -6.403 6.166 -10.418 1.00 67.50 110 ARG A C 1
ATOM 873 O O . ARG A 1 110 ? -7.443 6.067 -11.075 1.00 67.50 110 ARG A O 1
ATOM 880 N N . GLY A 1 111 ? -6.317 5.790 -9.140 1.00 68.69 111 GLY A N 1
ATOM 881 C CA . GLY A 1 111 ? -7.435 5.299 -8.324 1.00 68.69 111 GLY A CA 1
ATOM 882 C C . GLY A 1 111 ? -8.036 3.972 -8.793 1.00 68.69 111 GLY A C 1
ATOM 883 O O . GLY A 1 111 ? -7.330 3.078 -9.253 1.00 68.69 111 GLY A O 1
ATOM 884 N N . ALA A 1 112 ? -9.364 3.840 -8.719 1.00 66.19 112 ALA A N 1
ATOM 885 C CA . ALA A 1 112 ? -10.060 2.594 -9.056 1.00 66.19 112 ALA A CA 1
ATOM 886 C C . ALA A 1 112 ? -9.811 2.099 -10.492 1.00 66.19 112 ALA A C 1
ATOM 888 O O . ALA A 1 112 ? -9.796 0.893 -10.725 1.00 66.19 112 ALA A O 1
ATOM 889 N N . GLY A 1 113 ? -9.580 3.002 -11.453 1.00 69.06 113 GLY A N 1
ATOM 890 C CA . GLY A 1 113 ? -9.212 2.615 -12.821 1.00 69.06 113 GLY A CA 1
ATOM 891 C C . GLY A 1 113 ? -7.897 1.831 -12.873 1.00 69.06 113 GLY A C 1
ATOM 892 O O . GLY A 1 113 ? -7.799 0.831 -13.580 1.00 69.06 113 GLY A O 1
ATOM 893 N N . ARG A 1 114 ? -6.928 2.228 -12.045 1.00 76.56 114 ARG A N 1
ATOM 894 C CA . ARG A 1 114 ? -5.624 1.576 -11.912 1.00 76.56 114 ARG A CA 1
ATOM 895 C C . ARG A 1 114 ? -5.735 0.236 -11.186 1.00 76.56 114 ARG A C 1
ATOM 897 O O . ARG A 1 114 ? -5.187 -0.752 -11.652 1.00 76.56 114 ARG A O 1
ATOM 904 N N . TYR A 1 115 ? -6.537 0.151 -10.124 1.00 73.81 115 TYR A N 1
ATOM 905 C CA . TYR A 1 115 ? -6.749 -1.109 -9.392 1.00 73.81 115 TYR A CA 1
ATOM 906 C C . TYR A 1 115 ? -7.422 -2.209 -10.211 1.00 73.81 115 TYR A C 1
ATOM 908 O O . TYR A 1 115 ? -7.305 -3.387 -9.870 1.00 73.81 115 TYR A O 1
ATOM 916 N N . VAL A 1 116 ? -8.173 -1.840 -11.253 1.00 72.50 116 VAL A N 1
ATOM 917 C CA . VAL A 1 116 ? -8.851 -2.789 -12.146 1.00 72.50 116 VAL A CA 1
ATOM 918 C C . VAL A 1 116 ? -7.961 -3.193 -13.324 1.00 72.50 116 VAL A C 1
ATOM 920 O O . VAL A 1 116 ? -8.113 -4.305 -13.836 1.00 72.50 116 VAL A O 1
ATOM 923 N N . ALA A 1 117 ? -6.999 -2.357 -13.710 1.00 79.56 117 ALA A N 1
ATOM 924 C CA . ALA A 1 117 ? -6.068 -2.675 -14.780 1.00 79.56 117 ALA A CA 1
ATOM 925 C C . ALA A 1 117 ? -5.231 -3.920 -14.460 1.00 79.56 117 ALA A C 1
ATOM 927 O O . ALA A 1 117 ? -4.897 -4.193 -13.307 1.00 79.56 117 ALA A O 1
ATOM 928 N N . GLU A 1 118 ? -4.913 -4.689 -15.496 1.00 74.38 118 GLU A N 1
ATOM 929 C CA . GLU A 1 118 ? -4.130 -5.918 -15.369 1.00 74.38 118 GLU A CA 1
ATOM 930 C C . GLU A 1 118 ? -2.691 -5.619 -14.943 1.00 74.38 118 GLU A C 1
ATOM 932 O O . GLU A 1 118 ? -2.186 -6.239 -14.014 1.00 74.38 118 GLU A O 1
ATOM 937 N N . SER A 1 119 ? -2.102 -4.560 -15.501 1.00 75.19 119 SER A N 1
ATOM 938 C CA . SER A 1 119 ? -0.737 -4.107 -15.214 1.00 75.19 119 SER A CA 1
ATOM 939 C C . SER A 1 119 ? -0.476 -3.694 -13.762 1.00 75.19 119 SER A C 1
ATOM 941 O O . SER A 1 119 ? 0.680 -3.597 -13.366 1.00 75.19 119 SER A O 1
ATOM 943 N N . PHE A 1 120 ? -1.516 -3.418 -12.969 1.00 80.19 120 PHE A N 1
ATOM 944 C CA . PHE A 1 120 ? -1.378 -2.950 -11.583 1.00 80.19 120 PHE A CA 1
ATOM 945 C C . PHE A 1 120 ? -2.181 -3.791 -10.581 1.00 80.19 120 PHE A C 1
ATOM 947 O O . PHE A 1 120 ? -2.230 -3.490 -9.385 1.00 80.19 120 PHE A O 1
ATOM 954 N N . ARG A 1 121 ? -2.816 -4.870 -11.051 1.00 80.94 121 ARG A N 1
ATOM 955 C CA . ARG A 1 121 ? -3.638 -5.749 -10.217 1.00 80.94 121 ARG A CA 1
ATOM 956 C C . ARG A 1 121 ? -2.836 -6.355 -9.069 1.00 80.94 121 ARG A C 1
ATOM 958 O O . ARG A 1 121 ? -3.337 -6.400 -7.947 1.00 80.94 121 ARG A O 1
ATOM 965 N N . ASP A 1 122 ? -1.619 -6.799 -9.351 1.00 84.19 122 ASP A N 1
ATOM 966 C CA . ASP A 1 122 ? -0.789 -7.487 -8.365 1.00 84.19 122 ASP A CA 1
ATOM 967 C C . ASP A 1 122 ? -0.263 -6.514 -7.307 1.00 84.19 122 ASP A C 1
ATOM 969 O O . ASP A 1 122 ? -0.274 -6.831 -6.122 1.00 84.19 122 ASP A O 1
ATOM 973 N N . CYS A 1 123 ? 0.056 -5.274 -7.690 1.00 86.88 123 CYS A N 1
ATOM 974 C CA . CYS A 1 123 ? 0.395 -4.215 -6.737 1.00 86.88 123 CYS A CA 1
ATOM 975 C C . CYS A 1 123 ? -0.763 -3.921 -5.774 1.00 86.88 123 CYS A C 1
ATOM 977 O O . CYS A 1 123 ? -0.560 -3.811 -4.567 1.00 86.88 123 CYS A O 1
ATOM 979 N N . PHE A 1 124 ? -1.994 -3.852 -6.291 1.00 85.12 124 PHE A N 1
ATOM 980 C CA . PHE A 1 124 ? -3.183 -3.672 -5.457 1.00 85.12 124 PHE A CA 1
ATOM 981 C C . PHE A 1 124 ? -3.418 -4.851 -4.499 1.00 85.12 124 PHE A C 1
ATOM 983 O O . PHE A 1 124 ? -3.893 -4.659 -3.375 1.00 85.12 124 PHE A O 1
ATOM 990 N N . ALA A 1 125 ? -3.081 -6.073 -4.920 1.00 86.19 125 ALA A N 1
ATOM 991 C CA . ALA A 1 125 ? -3.183 -7.250 -4.065 1.00 86.19 125 ALA A CA 1
ATOM 992 C C . ALA A 1 125 ? -2.262 -7.145 -2.836 1.00 86.19 125 ALA A C 1
ATOM 994 O O . ALA A 1 125 ? -2.698 -7.511 -1.745 1.00 86.19 125 ALA A O 1
ATOM 995 N N . LEU A 1 126 ? -1.061 -6.568 -2.983 1.00 88.44 126 LEU A N 1
ATOM 996 C CA . LEU A 1 126 ? -0.134 -6.326 -1.868 1.00 88.44 126 LEU A CA 1
ATOM 997 C C . LEU A 1 126 ? -0.713 -5.362 -0.822 1.00 88.44 126 LEU A C 1
ATOM 999 O O . LEU A 1 126 ? -0.632 -5.617 0.378 1.00 88.44 126 LEU A O 1
ATOM 1003 N N . GLU A 1 127 ? -1.346 -4.270 -1.260 1.00 87.44 127 GLU A N 1
ATOM 1004 C CA . GLU A 1 127 ? -2.012 -3.330 -0.346 1.00 87.44 127 GLU A CA 1
ATOM 1005 C C . GLU A 1 127 ? -3.169 -4.002 0.408 1.00 87.44 127 GLU A C 1
ATOM 1007 O O . GLU A 1 127 ? -3.335 -3.819 1.616 1.00 87.44 127 GLU A O 1
ATOM 1012 N N . CYS A 1 128 ? -3.958 -4.824 -0.291 1.00 86.81 128 CYS A N 1
ATOM 1013 C CA . CYS A 1 128 ? -5.050 -5.577 0.322 1.00 86.81 128 CYS A CA 1
ATOM 1014 C C . CYS A 1 128 ? -4.547 -6.599 1.346 1.00 86.81 128 CYS A C 1
ATOM 1016 O O . CYS A 1 128 ? -5.176 -6.785 2.387 1.00 86.81 128 CYS A O 1
ATOM 1018 N N . GLU A 1 129 ? -3.441 -7.275 1.045 1.00 88.81 129 GLU A N 1
ATOM 1019 C CA . GLU A 1 129 ? -2.789 -8.230 1.937 1.00 88.81 129 GLU A CA 1
ATOM 1020 C C . GLU A 1 129 ? -2.322 -7.555 3.229 1.00 88.81 129 GLU A C 1
ATOM 1022 O O . GLU A 1 129 ? -2.657 -8.033 4.313 1.00 88.81 129 GLU A O 1
ATOM 1027 N N . ALA A 1 130 ? -1.667 -6.394 3.125 1.00 89.81 130 ALA A N 1
ATOM 1028 C CA . ALA A 1 130 ? -1.241 -5.624 4.289 1.00 89.81 130 ALA A CA 1
ATOM 1029 C C . ALA A 1 130 ? -2.428 -5.257 5.192 1.00 89.81 130 ALA A C 1
ATOM 1031 O O . ALA A 1 130 ? -2.401 -5.505 6.397 1.00 89.81 130 ALA A O 1
ATOM 1032 N N . VAL A 1 131 ? -3.526 -4.740 4.625 1.00 87.62 131 VAL A N 1
ATOM 1033 C CA . VAL A 1 131 ? -4.708 -4.398 5.434 1.00 87.62 131 VAL A CA 1
ATOM 1034 C C . VAL A 1 131 ? -5.341 -5.634 6.079 1.00 87.62 131 VAL A C 1
ATOM 1036 O O . VAL A 1 131 ? -5.766 -5.572 7.235 1.00 87.62 131 VAL A O 1
ATOM 1039 N N . LYS A 1 132 ? -5.406 -6.764 5.364 1.00 87.88 132 LYS A N 1
ATOM 1040 C CA . LYS A 1 132 ? -5.915 -8.025 5.926 1.00 87.88 132 LYS A CA 1
ATOM 1041 C C . LYS A 1 132 ? -5.083 -8.466 7.125 1.00 87.88 132 LYS A C 1
ATOM 1043 O O . LYS A 1 132 ? -5.673 -8.798 8.147 1.00 87.88 132 LYS A O 1
ATOM 1048 N N . ARG A 1 133 ? -3.754 -8.397 7.029 1.00 90.31 133 ARG A N 1
ATOM 1049 C CA . ARG A 1 133 ? -2.835 -8.743 8.121 1.00 90.31 133 ARG A CA 1
ATOM 1050 C C . ARG A 1 133 ? -3.070 -7.872 9.353 1.00 90.31 133 ARG A C 1
ATOM 1052 O O . ARG A 1 133 ? -3.224 -8.381 10.458 1.00 90.31 133 ARG A O 1
ATOM 1059 N N . VAL A 1 134 ? -3.209 -6.560 9.163 1.00 90.44 134 VAL A N 1
ATOM 1060 C CA . VAL A 1 134 ? -3.471 -5.638 10.278 1.00 90.44 134 VAL A CA 1
ATOM 1061 C C . VAL A 1 134 ? -4.811 -5.931 10.969 1.00 90.44 134 VAL A C 1
ATOM 1063 O O . VAL A 1 134 ? -4.905 -5.890 12.196 1.00 90.44 134 VAL A O 1
ATOM 1066 N N . ARG A 1 135 ? -5.865 -6.241 10.208 1.00 88.19 135 ARG A N 1
ATOM 1067 C CA . ARG A 1 135 ? -7.197 -6.485 10.786 1.00 88.19 135 ARG A CA 1
ATOM 1068 C C . ARG A 1 135 ? -7.331 -7.872 11.411 1.00 88.19 135 ARG A C 1
ATOM 1070 O O . ARG A 1 135 ? -7.875 -7.978 12.506 1.00 88.19 135 ARG A O 1
ATOM 1077 N N . ASN A 1 136 ? -6.866 -8.909 10.717 1.00 88.50 136 ASN A N 1
ATOM 1078 C CA . ASN A 1 136 ? -7.095 -10.303 11.094 1.00 88.50 136 ASN A CA 1
ATOM 1079 C C . ASN A 1 136 ? -6.024 -10.827 12.052 1.00 88.50 136 ASN A C 1
ATOM 1081 O O . ASN A 1 136 ? -6.367 -11.486 13.028 1.00 88.50 136 ASN A O 1
ATOM 1085 N N . ASP A 1 137 ? -4.754 -10.504 11.805 1.00 90.06 137 ASP A N 1
ATOM 1086 C CA . ASP A 1 137 ? -3.645 -11.079 12.570 1.00 90.06 137 ASP A CA 1
ATOM 1087 C C . ASP A 1 137 ? -3.310 -10.198 13.779 1.00 90.06 137 ASP A C 1
ATOM 1089 O O . ASP A 1 137 ? -3.053 -10.704 14.868 1.00 90.06 137 ASP A O 1
ATOM 1093 N N . MET A 1 138 ? -3.356 -8.868 13.613 1.00 88.31 138 MET A N 1
ATOM 1094 C CA . MET A 1 138 ? -3.074 -7.913 14.699 1.00 88.31 138 MET A CA 1
ATOM 1095 C C . MET A 1 138 ? -4.326 -7.472 15.475 1.00 88.31 138 MET A C 1
ATOM 1097 O O . MET A 1 138 ? -4.210 -6.765 16.474 1.00 88.31 138 MET A O 1
ATOM 1101 N N . GLY A 1 139 ? -5.525 -7.856 15.022 1.00 87.94 139 GLY A N 1
ATOM 1102 C CA . GLY A 1 139 ? -6.789 -7.572 15.710 1.00 87.94 139 GLY A CA 1
ATOM 1103 C C . GLY A 1 139 ? -7.248 -6.107 15.679 1.00 87.94 139 GLY A C 1
ATOM 1104 O O . GLY A 1 139 ? -8.171 -5.740 16.410 1.00 87.94 139 GLY A O 1
ATOM 1105 N N . LEU A 1 140 ? -6.648 -5.253 14.841 1.00 88.50 140 LEU A N 1
ATOM 1106 C CA . LEU A 1 140 ? -7.014 -3.835 14.724 1.00 88.50 140 LEU A CA 1
ATOM 1107 C C . LEU A 1 140 ? -8.261 -3.664 13.845 1.00 88.50 140 LEU A C 1
ATOM 1109 O O . LEU A 1 140 ? -8.212 -3.257 12.683 1.00 88.50 140 LEU A O 1
ATOM 1113 N N . THR A 1 141 ? -9.415 -4.001 14.417 1.00 88.62 141 THR A N 1
ATOM 1114 C CA . THR A 1 141 ? -10.722 -3.979 13.739 1.00 88.62 141 THR A CA 1
ATOM 1115 C C . THR A 1 141 ? -11.283 -2.574 13.516 1.00 88.62 141 THR A C 1
ATOM 1117 O O . THR A 1 141 ? -12.189 -2.413 12.701 1.00 88.62 141 THR A O 1
ATOM 1120 N N . ASN A 1 142 ? -10.717 -1.553 14.168 1.00 87.81 142 ASN A N 1
ATOM 1121 C CA . ASN A 1 142 ? -11.082 -0.142 14.018 1.00 87.81 142 ASN A CA 1
ATOM 1122 C C . ASN A 1 142 ? -10.616 0.488 12.689 1.00 87.81 142 ASN A C 1
ATOM 1124 O O . ASN A 1 142 ? -10.911 1.659 12.433 1.00 87.81 142 ASN A O 1
ATOM 1128 N N . ILE A 1 143 ? -9.883 -0.267 11.864 1.00 87.12 143 ILE A N 1
ATOM 1129 C CA . ILE A 1 143 ? -9.375 0.173 10.564 1.00 87.12 143 ILE A CA 1
ATOM 1130 C C . ILE A 1 143 ? -10.393 -0.116 9.458 1.00 87.12 143 ILE A C 1
ATOM 1132 O O . ILE A 1 143 ? -10.752 -1.267 9.193 1.00 87.12 143 ILE A O 1
ATOM 1136 N N . GLU A 1 144 ? -10.793 0.940 8.757 1.00 86.56 144 GLU A N 1
ATOM 1137 C CA . GLU A 1 144 ? -11.661 0.898 7.581 1.00 86.56 144 GLU A CA 1
ATOM 1138 C C . GLU A 1 144 ? -10.889 1.298 6.325 1.00 86.56 144 GLU A C 1
ATOM 1140 O O . GLU A 1 144 ? -9.927 2.056 6.399 1.00 86.56 144 GLU A O 1
ATOM 1145 N N . ILE A 1 145 ? -11.318 0.817 5.157 1.00 85.00 145 ILE A N 1
ATOM 1146 C CA . ILE A 1 145 ? -10.651 1.094 3.880 1.00 85.00 145 ILE A CA 1
ATOM 1147 C C . ILE A 1 145 ? -11.511 2.032 3.036 1.00 85.00 145 ILE A C 1
ATOM 1149 O O . ILE A 1 145 ? -12.699 1.784 2.834 1.00 85.00 145 ILE A O 1
ATOM 1153 N N . MET A 1 146 ? -10.897 3.069 2.473 1.00 83.31 146 MET A N 1
ATOM 1154 C CA . MET A 1 146 ? -11.507 3.963 1.495 1.00 83.31 146 MET A CA 1
ATOM 1155 C C . MET A 1 146 ? -10.830 3.796 0.131 1.00 83.31 146 MET A C 1
ATOM 1157 O O . MET A 1 146 ? -9.621 3.979 -0.003 1.00 83.31 146 MET A O 1
ATOM 1161 N N . ILE A 1 147 ? -11.625 3.491 -0.897 1.00 81.88 147 ILE A N 1
ATOM 1162 C CA . ILE A 1 147 ? -11.153 3.371 -2.283 1.00 81.88 147 ILE A CA 1
ATOM 1163 C C . ILE A 1 147 ? -11.261 4.746 -2.968 1.00 81.88 147 ILE A C 1
ATOM 1165 O O . ILE A 1 147 ? -12.373 5.268 -3.097 1.00 81.88 147 ILE A O 1
ATOM 1169 N N . PRO A 1 148 ? -10.147 5.353 -3.412 1.00 80.75 148 PRO A N 1
ATOM 1170 C CA . PRO A 1 148 ? -10.162 6.632 -4.119 1.00 80.75 148 PRO A CA 1
ATOM 1171 C C . PRO A 1 148 ? -10.633 6.518 -5.580 1.00 80.75 148 PRO A C 1
ATOM 1173 O O . PRO A 1 148 ? -10.445 5.498 -6.243 1.00 80.75 148 PRO A O 1
ATOM 1176 N N . PHE A 1 149 ? -11.185 7.619 -6.109 1.00 75.81 149 PHE A N 1
ATOM 1177 C CA . PHE A 1 149 ? -11.393 7.848 -7.550 1.00 75.81 149 PHE A CA 1
ATOM 1178 C C . PHE A 1 149 ? -12.141 6.722 -8.296 1.00 75.81 149 PHE A C 1
ATOM 1180 O O . PHE A 1 149 ? -11.716 6.248 -9.350 1.00 75.81 149 PHE A O 1
ATOM 1187 N N . VAL A 1 150 ? -13.298 6.313 -7.771 1.00 78.06 150 VAL A N 1
ATOM 1188 C CA . VAL A 1 150 ? -14.234 5.422 -8.474 1.00 78.06 150 VAL A CA 1
ATOM 1189 C C . VAL A 1 150 ? -15.043 6.239 -9.485 1.00 78.06 150 VAL A C 1
ATOM 1191 O O . VAL A 1 150 ? -15.879 7.048 -9.090 1.00 78.06 150 VAL A O 1
ATOM 1194 N N . ARG A 1 151 ? -14.789 6.053 -10.789 1.00 78.50 151 ARG A N 1
ATOM 1195 C CA . ARG A 1 151 ? -15.452 6.822 -11.863 1.00 78.50 151 ARG A CA 1
ATOM 1196 C C . ARG A 1 151 ? -16.745 6.167 -12.347 1.00 78.50 151 ARG A C 1
ATOM 1198 O O . ARG A 1 151 ? -17.650 6.864 -12.790 1.00 78.50 151 ARG A O 1
ATOM 1205 N N . THR A 1 152 ? -16.837 4.839 -12.274 1.00 79.69 152 THR A N 1
ATOM 1206 C CA . THR A 1 152 ? -18.016 4.079 -12.717 1.00 79.69 152 THR A CA 1
ATOM 1207 C C . THR A 1 152 ? -18.433 3.034 -11.687 1.00 79.69 152 THR A C 1
ATOM 1209 O O . THR A 1 152 ? -17.627 2.544 -10.893 1.00 79.69 152 THR A O 1
ATOM 1212 N N . VAL A 1 153 ? -19.709 2.645 -11.718 1.00 82.44 153 VAL A N 1
ATOM 1213 C CA . VAL A 1 153 ? -20.237 1.582 -10.845 1.00 82.44 153 VAL A CA 1
ATOM 1214 C C . VAL A 1 153 ? -19.549 0.242 -11.124 1.00 82.44 153 VAL A C 1
ATOM 1216 O O . VAL A 1 153 ? -19.333 -0.549 -10.205 1.00 82.44 153 VAL A O 1
ATOM 1219 N N . ASP A 1 154 ? -19.146 -0.012 -12.367 1.00 80.88 154 ASP A N 1
ATOM 1220 C CA . ASP A 1 154 ? -18.451 -1.250 -12.723 1.00 80.88 154 ASP A CA 1
ATOM 1221 C C . ASP A 1 154 ? -17.035 -1.306 -12.150 1.00 80.88 154 ASP A C 1
ATOM 1223 O O . ASP A 1 154 ? -16.627 -2.361 -11.665 1.00 80.88 154 ASP A O 1
ATOM 1227 N N . GLN A 1 155 ? -16.327 -0.172 -12.072 1.00 77.62 155 GLN A N 1
ATOM 1228 C CA . GLN A 1 155 ? -15.071 -0.094 -11.319 1.00 77.62 155 GLN A CA 1
ATOM 1229 C C . GLN A 1 155 ? -15.297 -0.415 -9.838 1.00 77.62 155 GLN A C 1
ATOM 1231 O O . GLN A 1 155 ? -14.536 -1.190 -9.262 1.00 77.62 155 GLN A O 1
ATOM 1236 N N . ALA A 1 156 ? -16.376 0.096 -9.233 1.00 75.94 156 ALA A N 1
ATOM 1237 C CA . ALA A 1 156 ? -16.721 -0.221 -7.846 1.00 75.94 156 ALA A CA 1
ATOM 1238 C C . ALA A 1 156 ? -16.933 -1.732 -7.643 1.00 75.94 156 ALA A C 1
ATOM 1240 O O . ALA A 1 156 ? -16.392 -2.327 -6.709 1.00 75.94 156 ALA A O 1
ATOM 1241 N N . LYS A 1 157 ? -17.688 -2.377 -8.544 1.00 77.81 157 LYS A N 1
ATOM 1242 C CA . LYS A 1 157 ? -17.933 -3.828 -8.512 1.00 77.81 157 LYS A CA 1
ATOM 1243 C C . LYS A 1 157 ? -16.649 -4.631 -8.726 1.00 77.81 157 LYS A C 1
ATOM 1245 O O . LYS A 1 157 ? -16.458 -5.646 -8.055 1.00 77.81 157 LYS A O 1
ATOM 1250 N N . ALA A 1 158 ? -15.788 -4.192 -9.642 1.00 77.44 158 ALA A N 1
ATOM 1251 C CA . ALA A 1 158 ? -14.531 -4.856 -9.957 1.00 77.44 158 ALA A CA 1
ATOM 1252 C C . ALA A 1 158 ? -13.545 -4.789 -8.783 1.00 77.44 158 ALA A C 1
ATOM 1254 O O . ALA A 1 158 ? -13.015 -5.826 -8.384 1.00 77.44 158 ALA A O 1
ATOM 1255 N N . VAL A 1 159 ? -13.364 -3.612 -8.173 1.00 76.00 159 VAL A N 1
ATOM 1256 C CA . VAL A 1 159 ? -12.519 -3.466 -6.977 1.00 76.00 159 VAL A CA 1
ATOM 1257 C C . VAL A 1 159 ? -13.092 -4.282 -5.818 1.00 76.00 159 VAL A C 1
ATOM 1259 O O . VAL A 1 159 ? -12.353 -5.033 -5.192 1.00 76.00 159 VAL A O 1
ATOM 1262 N N . ARG A 1 160 ? -14.413 -4.249 -5.597 1.00 75.12 160 ARG A N 1
ATOM 1263 C CA . ARG A 1 160 ? -15.086 -5.073 -4.577 1.00 75.12 160 ARG A CA 1
ATOM 1264 C C . ARG A 1 160 ? -14.809 -6.567 -4.748 1.00 75.12 160 ARG A C 1
ATOM 1266 O O . ARG A 1 160 ? -14.496 -7.251 -3.778 1.00 75.12 160 ARG A O 1
ATOM 1273 N N . ARG A 1 161 ? -14.926 -7.087 -5.976 1.00 76.44 161 ARG A N 1
ATOM 1274 C CA . ARG A 1 161 ? -14.655 -8.507 -6.258 1.00 76.44 161 ARG A CA 1
ATOM 1275 C C . ARG A 1 161 ? -13.207 -8.877 -5.913 1.00 76.44 161 ARG A C 1
ATOM 1277 O O . ARG A 1 161 ? -12.970 -9.996 -5.481 1.00 76.44 161 ARG A O 1
ATOM 1284 N N . ARG A 1 162 ? -12.257 -7.952 -6.084 1.00 72.31 162 ARG A N 1
ATOM 1285 C CA . ARG A 1 162 ? -10.830 -8.179 -5.802 1.00 72.31 162 ARG A CA 1
ATOM 1286 C C . ARG A 1 162 ? -10.479 -8.042 -4.321 1.00 72.31 162 ARG A C 1
ATOM 1288 O O . ARG A 1 162 ? -9.673 -8.819 -3.825 1.00 72.31 162 ARG A O 1
ATOM 1295 N N . THR A 1 163 ? -11.087 -7.096 -3.605 1.00 63.75 163 THR A N 1
ATOM 1296 C CA . THR A 1 163 ? -10.847 -6.918 -2.163 1.00 63.75 163 THR A CA 1
ATOM 1297 C C . THR A 1 163 ? -11.522 -7.994 -1.314 1.00 63.75 163 THR A C 1
ATOM 1299 O O . THR A 1 163 ? -11.110 -8.220 -0.177 1.00 63.75 163 THR A O 1
ATOM 1302 N N . GLY A 1 164 ? -12.551 -8.664 -1.849 1.00 59.75 164 GLY A N 1
ATOM 1303 C CA . GLY A 1 164 ? -13.406 -9.573 -1.081 1.00 59.75 164 GLY A CA 1
ATOM 1304 C C . GLY A 1 164 ? -14.296 -8.832 -0.079 1.00 59.75 164 GLY A C 1
ATOM 1305 O O . GLY A 1 164 ? -14.820 -9.441 0.848 1.00 59.75 164 GLY A O 1
ATOM 1306 N N . ALA A 1 165 ? -14.445 -7.511 -0.230 1.00 54.56 165 ALA A N 1
ATOM 1307 C CA . ALA A 1 165 ? -15.254 -6.706 0.671 1.00 54.56 165 ALA A CA 1
ATOM 1308 C C . ALA A 1 165 ? -16.757 -6.994 0.471 1.00 54.56 165 ALA A C 1
ATOM 1310 O O . ALA A 1 165 ? -17.202 -7.141 -0.677 1.00 54.56 165 ALA A O 1
ATOM 1311 N N . PRO A 1 166 ? -17.564 -7.026 1.553 1.00 40.19 166 PRO A N 1
ATOM 1312 C CA . PRO A 1 166 ? -19.018 -7.055 1.430 1.00 40.19 166 PRO A CA 1
ATOM 1313 C C . PRO A 1 166 ? -19.523 -5.825 0.649 1.00 40.19 166 PRO A C 1
ATOM 1315 O O . PRO A 1 166 ? -18.810 -4.836 0.476 1.00 40.19 166 PRO A O 1
ATOM 1318 N N . GLY A 1 167 ? -20.741 -5.919 0.101 1.00 34.78 167 GLY A N 1
ATOM 1319 C CA . GLY A 1 167 ? -21.340 -4.906 -0.781 1.00 34.78 167 GLY A CA 1
ATOM 1320 C C . GLY A 1 167 ? -21.319 -3.470 -0.226 1.00 34.78 167 GLY A C 1
ATOM 1321 O O . GLY A 1 167 ? -21.157 -3.278 0.977 1.00 34.78 167 GLY A O 1
ATOM 1322 N N . PRO A 1 168 ? -21.486 -2.444 -1.088 1.00 35.56 168 PRO A N 1
ATOM 1323 C CA . PRO A 1 168 ? -21.526 -1.057 -0.638 1.00 35.56 168 PRO A CA 1
ATOM 1324 C C . PRO A 1 168 ? -22.734 -0.857 0.280 1.00 35.56 168 PRO A C 1
ATOM 1326 O O . PRO A 1 168 ? -23.863 -0.780 -0.195 1.00 35.56 168 PRO A O 1
ATOM 1329 N N . LYS A 1 169 ? -22.493 -0.784 1.589 1.00 34.72 169 LYS A N 1
ATOM 1330 C CA . LYS A 1 169 ? -23.488 -0.308 2.549 1.00 34.72 169 LYS A CA 1
ATOM 1331 C C . LYS A 1 169 ? -23.528 1.221 2.487 1.00 34.72 169 LYS A C 1
ATOM 1333 O O . LYS A 1 169 ? -22.492 1.887 2.372 1.00 34.72 169 LYS A O 1
ATOM 1338 N N . THR A 1 170 ? -24.721 1.793 2.506 1.00 26.66 170 THR A N 1
ATOM 1339 C CA . THR A 1 170 ? -24.937 3.245 2.515 1.00 26.66 170 THR A CA 1
ATOM 1340 C C . THR A 1 170 ? -24.608 3.832 3.888 1.00 26.66 170 THR A C 1
ATOM 1342 O O . THR A 1 170 ? -24.695 3.144 4.896 1.00 26.66 170 THR A O 1
ATOM 1345 N N . ARG A 1 171 ? -24.255 5.128 3.963 1.00 29.97 171 ARG A N 1
ATOM 1346 C CA . ARG A 1 171 ? -23.839 5.831 5.204 1.00 29.97 171 ARG A CA 1
ATOM 1347 C C . ARG A 1 171 ? -24.795 5.637 6.405 1.00 29.97 171 ARG A C 1
ATOM 1349 O O . ARG A 1 171 ? -24.343 5.776 7.533 1.00 29.97 171 ARG A O 1
ATOM 1356 N N . ARG A 1 172 ? -26.076 5.320 6.173 1.00 24.66 172 ARG A N 1
ATOM 1357 C CA . ARG A 1 172 ? -27.084 5.039 7.215 1.00 24.66 172 ARG A CA 1
ATOM 1358 C C . ARG A 1 172 ? -27.085 3.587 7.713 1.00 24.66 172 ARG A C 1
ATOM 1360 O O . ARG A 1 172 ? -27.407 3.362 8.867 1.00 24.66 172 ARG A O 1
ATOM 1367 N N . GLU A 1 173 ? -26.669 2.626 6.894 1.00 27.41 173 GLU A N 1
ATOM 1368 C CA . GLU A 1 173 ? -26.575 1.209 7.287 1.00 27.41 173 GLU A CA 1
ATOM 1369 C C . GLU A 1 173 ? -25.326 0.915 8.140 1.00 27.41 173 GLU A C 1
ATOM 1371 O O . GLU A 1 173 ? -25.238 -0.128 8.777 1.00 27.41 173 GLU A O 1
ATOM 1376 N N . TRP A 1 174 ? -24.353 1.832 8.177 1.00 35.53 174 TRP A N 1
ATOM 1377 C CA . TRP A 1 174 ? -23.132 1.699 8.988 1.00 35.53 174 TRP A CA 1
ATOM 1378 C C . TRP A 1 174 ? -23.289 2.175 10.435 1.00 35.53 174 TRP A C 1
ATOM 1380 O O . TRP A 1 174 ? -22.457 1.842 11.272 1.00 35.53 174 TRP A O 1
ATOM 1390 N N . THR A 1 175 ? -24.313 2.979 10.737 1.00 30.94 175 THR A N 1
ATOM 1391 C CA . THR A 1 175 ? -24.549 3.503 12.093 1.00 30.94 175 THR A CA 1
ATOM 1392 C C . THR A 1 175 ? -25.286 2.525 13.006 1.00 30.94 175 THR A C 1
ATOM 1394 O O . THR A 1 175 ? -25.252 2.720 14.215 1.00 30.94 175 THR A O 1
ATOM 1397 N N . GLU A 1 176 ? -25.921 1.483 12.460 1.00 25.98 176 GLU A N 1
ATOM 1398 C CA . GLU A 1 176 ? -26.743 0.538 13.238 1.00 25.98 176 GLU A CA 1
ATOM 1399 C C . GLU A 1 176 ? -26.102 -0.847 13.432 1.00 25.98 176 GLU A C 1
ATOM 1401 O O . GLU A 1 176 ? -26.497 -1.577 14.336 1.00 25.98 176 GLU A O 1
ATOM 1406 N N . ASP A 1 177 ? -25.061 -1.194 12.672 1.00 29.59 177 ASP A N 1
ATOM 1407 C CA . ASP A 1 177 ? -24.394 -2.496 12.775 1.00 29.59 177 ASP A CA 1
ATOM 1408 C C . ASP A 1 177 ? -23.068 -2.396 13.549 1.00 29.59 177 ASP A C 1
ATOM 1410 O O . ASP A 1 177 ? -21.981 -2.283 12.977 1.00 29.59 177 ASP A O 1
ATOM 1414 N N . HIS A 1 178 ? -23.134 -2.529 14.875 1.00 33.59 178 HIS A N 1
ATOM 1415 C CA . HIS A 1 178 ? -22.021 -3.086 15.648 1.00 33.59 178 HIS A CA 1
ATOM 1416 C C . HIS A 1 178 ? -21.896 -4.585 15.314 1.00 33.59 178 HIS A C 1
ATOM 1418 O O . HIS A 1 178 ? -22.362 -5.422 16.082 1.00 33.59 178 HIS A O 1
ATOM 1424 N N . TYR A 1 179 ? -21.330 -4.944 14.152 1.00 32.16 179 TYR A N 1
ATOM 1425 C CA . TYR A 1 179 ? -21.258 -6.350 13.730 1.00 32.16 179 TYR A CA 1
ATOM 1426 C C . TYR A 1 179 ? -19.876 -6.989 13.914 1.00 32.16 179 TYR A C 1
ATOM 1428 O O . TYR A 1 179 ? -18.865 -6.545 13.367 1.00 32.16 179 TYR A O 1
ATOM 1436 N N . ASP A 1 180 ? -19.906 -8.074 14.688 1.00 32.62 180 ASP A N 1
ATOM 1437 C CA . ASP A 1 180 ? -18.859 -9.043 15.003 1.00 32.62 180 ASP A CA 1
ATOM 1438 C C . ASP A 1 180 ? -18.229 -9.641 13.728 1.00 32.62 180 ASP A C 1
ATOM 1440 O O . ASP A 1 180 ? -18.906 -10.198 12.860 1.00 32.62 180 ASP A O 1
ATOM 1444 N N . VAL A 1 181 ? -16.906 -9.514 13.605 1.00 35.09 181 VAL A N 1
ATOM 1445 C CA . VAL A 1 181 ? -16.115 -9.801 12.391 1.00 35.09 181 VAL A CA 1
ATOM 1446 C C . VAL A 1 181 ? -15.754 -11.292 12.263 1.00 35.09 181 VAL A C 1
ATOM 1448 O O . VAL A 1 181 ? -14.920 -11.668 11.445 1.00 35.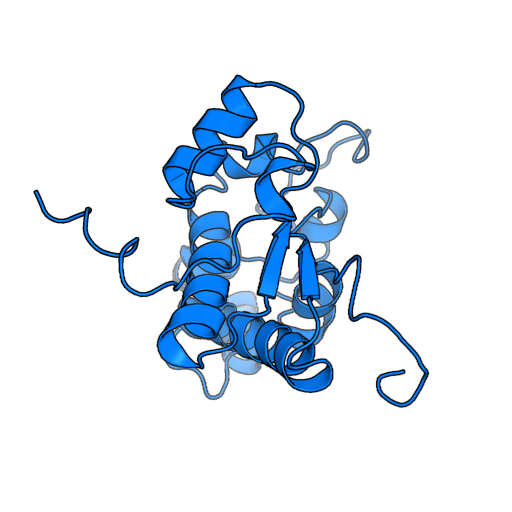09 181 VAL A O 1
ATOM 1451 N N . ARG A 1 182 ? -16.381 -12.180 13.042 1.00 28.27 182 ARG A N 1
ATOM 1452 C CA . ARG A 1 182 ? -16.031 -13.611 13.079 1.00 28.27 182 ARG A CA 1
ATOM 1453 C C . ARG A 1 182 ? -16.330 -14.409 11.800 1.00 28.27 182 ARG A C 1
ATOM 1455 O O . ARG A 1 182 ? -15.771 -15.487 11.663 1.00 28.27 182 ARG A O 1
ATOM 1462 N N . ASN A 1 183 ? -17.153 -13.923 10.861 1.00 26.59 183 ASN A N 1
ATOM 1463 C CA . ASN A 1 183 ? -17.759 -14.805 9.841 1.00 26.59 183 ASN A CA 1
ATOM 1464 C C . ASN A 1 183 ? -17.650 -14.402 8.355 1.00 26.59 183 ASN A C 1
ATOM 1466 O O . ASN A 1 183 ? -18.339 -14.991 7.529 1.00 26.59 183 ASN A O 1
ATOM 1470 N N . SER A 1 184 ? -16.796 -13.455 7.953 1.00 30.31 184 SER A N 1
ATOM 1471 C CA . SER A 1 184 ? -16.668 -13.084 6.522 1.00 30.31 184 SER A CA 1
ATOM 1472 C C . SER A 1 184 ? -15.382 -13.554 5.830 1.00 30.31 184 SER A C 1
ATOM 1474 O O . SER A 1 184 ? -15.173 -13.244 4.659 1.00 30.31 184 SER A O 1
ATOM 1476 N N . VAL A 1 185 ? -14.557 -14.368 6.498 1.00 32.12 185 VAL A N 1
ATOM 1477 C CA . VAL A 1 185 ? -13.336 -14.972 5.923 1.00 32.12 185 VAL A CA 1
ATOM 1478 C C . VAL A 1 185 ? -13.489 -16.492 5.791 1.00 32.12 185 VAL A C 1
ATOM 1480 O O . VAL A 1 185 ? -12.658 -17.271 6.235 1.00 32.12 185 VAL A O 1
ATOM 1483 N N . GLN A 1 186 ? -14.578 -16.941 5.178 1.00 28.66 186 GLN A N 1
ATOM 1484 C CA . GLN A 1 186 ? -14.697 -18.304 4.660 1.00 28.66 186 GLN A CA 1
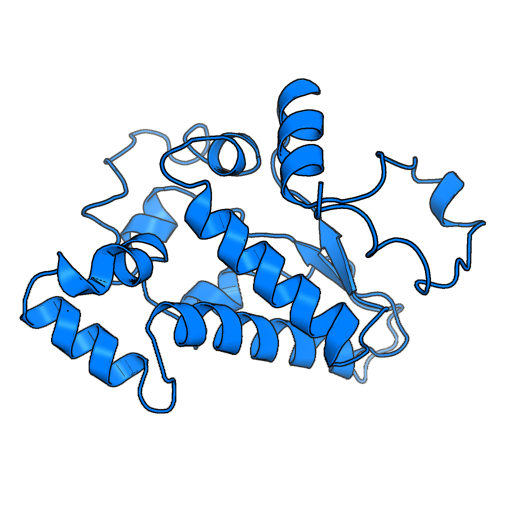ATOM 1485 C C . GLN A 1 186 ? -15.442 -18.227 3.333 1.00 28.66 186 GLN A C 1
ATOM 1487 O O . GLN A 1 186 ? -16.663 -18.211 3.333 1.00 28.66 186 GLN A O 1
ATOM 1492 N N . CYS A 1 187 ? -14.713 -18.093 2.222 1.00 29.20 187 CYS A N 1
ATOM 1493 C CA . CYS A 1 187 ? -15.114 -18.544 0.878 1.00 29.20 187 CYS A CA 1
ATOM 1494 C C . CYS A 1 187 ? -14.058 -18.102 -0.147 1.00 29.20 187 CYS A C 1
ATOM 1496 O O . CYS A 1 187 ? -14.200 -17.067 -0.795 1.00 29.20 187 CYS A O 1
ATOM 1498 N N . ALA A 1 188 ? -12.987 -18.888 -0.275 1.00 29.12 188 ALA A N 1
ATOM 1499 C CA . ALA A 1 188 ? -12.178 -18.984 -1.494 1.00 29.12 188 ALA A CA 1
ATOM 1500 C C . ALA A 1 188 ? -11.347 -20.284 -1.468 1.00 29.12 188 ALA A C 1
ATOM 1502 O O . ALA A 1 188 ? -10.132 -20.262 -1.623 1.00 29.12 188 ALA A O 1
ATOM 1503 N N . THR A 1 189 ? -12.007 -21.416 -1.232 1.00 31.19 189 THR A N 1
ATOM 1504 C CA . THR A 1 189 ? -11.505 -22.750 -1.585 1.00 31.19 189 THR A CA 1
ATOM 1505 C C . THR A 1 189 ? -12.687 -23.520 -2.157 1.00 31.19 189 THR A C 1
ATOM 1507 O O . THR A 1 189 ? -13.658 -23.794 -1.454 1.00 31.19 189 THR A O 1
ATOM 1510 N N . GLY A 1 190 ? -12.621 -23.775 -3.461 1.00 27.12 190 GLY A N 1
ATOM 1511 C CA . GLY A 1 190 ? -13.635 -24.445 -4.268 1.00 27.12 190 GLY A CA 1
ATOM 1512 C C . GLY A 1 190 ? -13.232 -24.383 -5.726 1.00 27.12 190 GLY A C 1
ATOM 1513 O O . GLY A 1 190 ? -13.292 -23.261 -6.274 1.00 27.12 190 GLY A O 1
#

pLDDT: mean 76.11, std 19.73, range [24.66, 93.81]

Sequence (190 aa):
MACLPNEGVGLARLEFIINRMIGVHPRALLEFDDQDAALQNDIREMMKGFDSPREFYVGRLTEGIATLGAAFYPKRVIVRLSDFKSNEYANLIGGERYEPHEENPMLGFRGAGRYVAESFRDCFALECEAVKRVRNDMGLTNIEIMIPFVRTVDQAKAVRRRTGAPGPKTRREWTEDHYDVRNSVQCATG

InterPro domains:
  IPR000121 PEP-utilising enzyme, C-terminal [PF02896] (6-161)
  IPR006319 Phosphoenolpyruvate synthase [PTHR43030] (2-160)
  IPR015813 Pyruvate/Phosphoenolpyruvate kinase-like domain superfamily [SSF51621] (4-170)
  IPR040442 Pyruvate kinase-like domain superfamily [G3DSA:3.20.20.60] (1-184)

Foldseek 3Di:
DLPDDDLAAPEDELLCLCVPLPLAQLVCQVCVVVDDPVLNVVLCVSQPPAPGSLRSLLVSSLVVLLVRLVSNPPGAHEYEPDFDFLVSQCSGRVSVVLRDDDPDSPPDDGWLNQCLDPSCVVVVLSNLSSVCCSCPVVVSVSYHYDTPDDPDVVSVVSNCVSSLDPDDDDPVNVVPDPDDPPPSPPDDDD

Secondary structure (DSSP, 8-state):
-TTS--SEEEEEETHHHIIIII-B-HHHHHTGGGS-HHHHHHHHHHTTT-SSHHHHHHHHHHHHHHHHHHHTTTSEEEEE-----HHHHHTSBT-TTTS---S-TTTSS-THHHHHSGGGHHHHHHHHHHHHHHHHTS--TTEEEE-----SHHHHHHHHHHHTPPP---TTTTTT----GGGSS-----

Organism: NCBI:txid59203